Protein AF-A0A3B9NI42-F1 (afdb_monomer_lite)

Foldseek 3Di:
DDDDDPVNLVVLLVCLLVVVDDPVSNVVNVVVCVVPVVSVVVSVVSVVVVVVVVVVVVVVVVVVVVVVVVVVVVVVVPPPPPCPPPPPPPVVVVCVVCVVCVVVVVVVVVCVVVVCCVVVCVVVVVVVVVVVVVVVVVVVVVVVVVVVVVVVVVVVVVVVVPPDDDDDDDDWDWDDPDPVDDIDTD

Sequence (186 aa):
MGTMNQKEFFELADQYLRGELSAEEKAAFESFCADQPSYAAQLQQHREFVANMKETSQRLDFKNALAQSAKEYHKTQNKPAKVVPIKQSAVISLWERIKASSLVAAVVAVFAVFGTLWLSGYYSNLEKASSDYSALRRDMNNVKKNVNAHNAAIRDINDKKSVKGTESQFGATGFMLTTDGYVVTN

Radius of gyration: 63.26 Å; chains: 1; bounding box: 76×51×184 Å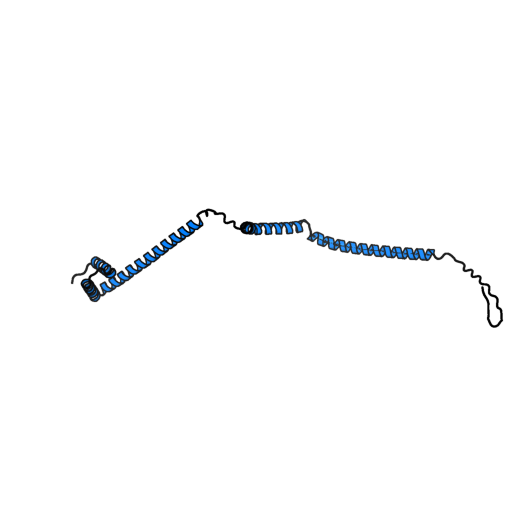

Secondary structure (DSSP, 8-state):
-----HHHHHHHHHHHHHT-S-HHHHHHHHHHHHH-HHHHHHHHHHHHHHHHHHHHHHHHHHHHHHHHHHHHHHHHHSS----------HHHHHHHHHHHHHHHHHHHHHHHHHHHHHHTTHHHHHHHHHHHHHHHHHHHHHHHHHHHHHHHHHHHHHHHHS-S---------EEE--TTS-EEE-

pLDDT: mean 76.87, std 15.65, range [38.75, 97.5]

Structure (mmCIF, N/CA/C/O backbone):
data_AF-A0A3B9NI42-F1
#
_entry.id   AF-A0A3B9NI42-F1
#
loop_
_atom_site.group_PDB
_atom_site.id
_atom_site.type_symbol
_atom_site.label_atom_id
_atom_site.label_alt_id
_atom_site.label_comp_id
_atom_site.label_asym_id
_atom_site.label_entity_id
_atom_site.label_seq_id
_atom_site.pdbx_PDB_ins_code
_atom_site.Cartn_x
_atom_site.Cartn_y
_atom_site.Cartn_z
_atom_site.occupancy
_atom_site.B_iso_or_equiv
_atom_site.auth_seq_id
_atom_site.auth_comp_id
_atom_site.auth_asym_id
_atom_site.auth_atom_id
_atom_site.pdbx_PDB_model_num
ATOM 1 N N . MET A 1 1 ? -32.316 8.876 37.684 1.00 44.81 1 MET A N 1
ATOM 2 C CA . MET A 1 1 ? -31.830 8.232 36.448 1.00 44.81 1 MET A CA 1
ATOM 3 C C . MET A 1 1 ? -30.425 8.761 36.222 1.00 44.81 1 MET A C 1
ATOM 5 O O . MET A 1 1 ? -30.284 9.939 35.924 1.00 44.81 1 MET A O 1
ATOM 9 N N . GLY A 1 2 ? -29.401 7.979 36.571 1.00 53.59 2 GLY A N 1
ATOM 10 C CA . GLY A 1 2 ? -28.013 8.435 36.483 1.00 53.59 2 GLY A CA 1
ATOM 11 C C . GLY A 1 2 ? -27.623 8.578 35.018 1.00 53.59 2 GLY A C 1
ATOM 12 O O . GLY A 1 2 ? -27.682 7.607 34.272 1.00 53.59 2 GLY A O 1
ATOM 13 N N . THR A 1 3 ? -27.296 9.790 34.587 1.00 63.31 3 THR A N 1
ATOM 14 C CA . THR A 1 3 ? -26.732 10.025 33.259 1.00 63.31 3 THR A CA 1
ATOM 15 C C . THR A 1 3 ? -25.297 9.513 33.270 1.00 63.31 3 THR A C 1
ATOM 17 O O . THR A 1 3 ? -24.449 10.108 33.933 1.00 63.31 3 THR A O 1
ATOM 20 N N . MET A 1 4 ? -25.040 8.402 32.581 1.00 78.25 4 MET A N 1
ATOM 21 C CA . MET A 1 4 ? -23.686 7.892 32.364 1.00 78.25 4 MET A CA 1
ATOM 22 C C . MET A 1 4 ? -22.852 8.961 31.655 1.00 78.25 4 MET A C 1
ATOM 24 O O . MET A 1 4 ? -23.334 9.606 30.719 1.00 78.25 4 MET A O 1
ATOM 28 N N . ASN A 1 5 ? -21.626 9.199 32.123 1.00 88.31 5 ASN A N 1
ATOM 29 C CA . ASN A 1 5 ? -20.764 10.190 31.495 1.00 88.31 5 ASN A CA 1
ATOM 30 C C . ASN A 1 5 ? -20.360 9.691 30.101 1.00 88.31 5 ASN A C 1
ATOM 32 O O . ASN A 1 5 ? -20.059 8.515 29.905 1.00 88.31 5 ASN A O 1
ATOM 36 N N . GLN A 1 6 ? -20.309 10.589 29.120 1.00 87.38 6 GLN A N 1
ATOM 37 C CA . GLN A 1 6 ? -19.981 10.233 27.740 1.00 87.38 6 GLN A CA 1
ATOM 38 C C . GLN A 1 6 ? -18.592 9.580 27.620 1.00 87.38 6 GLN A C 1
ATOM 40 O O . GLN A 1 6 ? -18.394 8.690 26.797 1.00 87.38 6 GLN A O 1
ATOM 45 N N . LYS A 1 7 ? -17.634 9.991 28.461 1.00 90.00 7 LYS A N 1
ATOM 46 C CA . LYS A 1 7 ? -16.292 9.389 28.500 1.00 90.00 7 LYS A CA 1
ATOM 47 C C . LYS A 1 7 ? -16.322 7.945 28.997 1.00 90.00 7 LYS A C 1
ATOM 49 O O . LYS A 1 7 ? -15.745 7.078 28.355 1.00 90.00 7 LYS A O 1
ATOM 54 N N . GLU A 1 8 ? -17.034 7.705 30.095 1.00 90.56 8 GLU A N 1
ATOM 55 C CA . GLU A 1 8 ? -17.207 6.370 30.680 1.00 90.56 8 GLU A CA 1
ATOM 56 C C . GLU A 1 8 ? -17.903 5.436 29.686 1.00 90.56 8 GLU A C 1
ATOM 58 O O . GLU A 1 8 ? -17.538 4.272 29.568 1.00 90.56 8 GLU A O 1
ATOM 63 N N . PHE A 1 9 ? -18.853 5.957 28.903 1.00 93.00 9 PHE A N 1
ATOM 64 C CA . PHE A 1 9 ? -19.503 5.193 27.843 1.00 93.00 9 PHE A CA 1
ATOM 65 C C . PHE A 1 9 ? -18.559 4.746 26.737 1.00 93.00 9 PHE A C 1
ATOM 67 O O . PHE A 1 9 ? -18.586 3.572 26.375 1.00 93.00 9 PHE A O 1
ATOM 74 N N . PHE A 1 10 ? -17.717 5.635 26.213 1.00 92.62 10 PHE A N 1
ATOM 75 C CA . PHE A 1 10 ? -16.772 5.232 25.174 1.00 92.62 10 PHE A CA 1
ATOM 76 C C . PHE A 1 10 ? -15.698 4.278 25.694 1.00 92.62 10 PHE A C 1
ATOM 78 O O . PHE A 1 10 ? -15.319 3.362 24.974 1.00 92.62 10 PHE A O 1
ATOM 85 N N . GLU A 1 11 ? -15.266 4.422 26.947 1.00 92.88 11 GLU A N 1
ATOM 86 C CA . GLU A 1 11 ? -14.328 3.483 27.566 1.00 92.88 11 GLU A CA 1
ATOM 87 C C . GLU A 1 11 ? -14.933 2.077 27.709 1.00 92.88 11 GLU A C 1
ATOM 89 O O . GLU A 1 11 ? -14.299 1.082 27.349 1.00 92.88 11 GLU A O 1
ATOM 94 N N . LEU A 1 12 ? -16.189 1.992 28.154 1.00 92.88 12 LEU A N 1
ATOM 95 C CA . LEU A 1 12 ? -16.908 0.723 28.281 1.00 92.88 12 LEU A CA 1
ATOM 96 C C . LEU A 1 12 ? -17.234 0.124 26.902 1.00 92.88 12 LEU A C 1
ATOM 98 O O . LEU A 1 12 ? -17.108 -1.083 26.703 1.00 92.88 12 LEU A O 1
ATOM 102 N N . ALA A 1 13 ? -17.557 0.968 25.916 1.00 93.69 13 ALA A N 1
ATOM 103 C CA . ALA A 1 13 ? -17.711 0.568 24.519 1.00 93.69 13 ALA A CA 1
ATOM 104 C C . ALA A 1 13 ? -16.400 0.033 23.919 1.00 93.69 13 ALA A C 1
ATOM 106 O O . ALA A 1 13 ? -16.424 -0.948 23.179 1.00 93.69 13 ALA A O 1
ATOM 107 N N . ASP A 1 14 ? -15.256 0.636 24.239 1.00 94.00 14 ASP A N 1
ATOM 108 C CA . ASP A 1 14 ? -13.939 0.157 23.817 1.00 94.00 14 ASP A CA 1
ATOM 109 C C . ASP A 1 14 ? -13.624 -1.219 24.411 1.00 94.00 14 ASP A C 1
ATOM 111 O O . ASP A 1 14 ? -13.250 -2.138 23.680 1.00 94.00 14 ASP A O 1
ATOM 115 N N . GLN A 1 15 ? -13.825 -1.392 25.720 1.00 94.62 15 GLN A N 1
ATOM 116 C CA . GLN A 1 15 ? -13.654 -2.686 26.391 1.00 94.62 15 GLN A CA 1
ATOM 117 C C . GLN A 1 15 ? -14.611 -3.744 25.818 1.00 94.62 15 GLN A C 1
ATOM 119 O O . GLN A 1 15 ? -14.206 -4.884 25.578 1.00 94.62 15 GLN A O 1
ATOM 124 N N . TYR A 1 16 ? -15.854 -3.359 25.508 1.00 94.44 16 TYR A N 1
ATOM 125 C CA . TYR A 1 16 ? -16.829 -4.210 24.826 1.00 94.44 16 TYR A CA 1
ATOM 126 C C . TYR A 1 16 ? -16.346 -4.652 23.440 1.00 94.44 16 TYR A C 1
ATOM 128 O O . TYR A 1 16 ? -16.392 -5.841 23.120 1.00 94.44 16 TYR A O 1
ATOM 136 N N . LEU A 1 17 ? -15.837 -3.722 22.625 1.00 92.62 17 LEU A N 1
ATOM 137 C CA . LEU A 1 17 ? -15.319 -4.020 21.286 1.00 92.62 17 LEU A CA 1
ATOM 138 C C . LEU A 1 17 ? -14.038 -4.869 21.322 1.00 92.62 17 LEU A C 1
ATOM 140 O O . LEU A 1 17 ? -13.810 -5.652 20.397 1.00 92.62 17 LEU A O 1
ATOM 144 N N . ARG A 1 18 ? -13.224 -4.741 22.378 1.00 92.38 18 ARG A N 1
ATOM 145 C CA . ARG A 1 18 ? -12.044 -5.588 22.625 1.00 92.38 18 ARG A CA 1
ATOM 146 C C . ARG A 1 18 ? -12.383 -6.949 23.245 1.00 92.38 18 ARG A C 1
ATOM 148 O O . ARG A 1 18 ? -11.548 -7.847 23.192 1.00 92.38 18 ARG A O 1
ATOM 155 N N . GLY A 1 19 ? -13.598 -7.128 23.769 1.00 92.81 19 GLY A N 1
ATOM 156 C CA . GLY A 1 19 ? -14.027 -8.359 24.439 1.00 92.81 19 GLY A CA 1
ATOM 157 C C . GLY A 1 19 ? -13.455 -8.525 25.850 1.00 92.81 19 GLY A C 1
ATOM 158 O O . GLY A 1 19 ? -13.280 -9.651 26.302 1.00 92.81 19 GLY A O 1
ATOM 159 N N . GLU A 1 20 ? -13.142 -7.418 26.524 1.00 93.50 20 GLU A N 1
ATOM 160 C CA . GLU A 1 20 ? -12.535 -7.392 27.864 1.00 93.50 20 GLU A CA 1
ATOM 161 C C . GLU A 1 20 ? -13.577 -7.420 28.999 1.00 93.50 20 GLU A C 1
ATOM 163 O O . GLU A 1 20 ? -13.218 -7.672 30.145 1.00 93.50 20 GLU A O 1
ATOM 168 N N . LEU A 1 21 ? -14.859 -7.192 28.688 1.00 91.94 21 LEU A N 1
ATOM 169 C CA . LEU A 1 21 ? -15.957 -7.231 29.661 1.00 91.94 21 LEU A CA 1
ATOM 170 C C . LEU A 1 21 ? -16.305 -8.666 30.072 1.00 91.94 21 LEU A C 1
ATOM 172 O O . LEU A 1 21 ? -16.346 -9.578 29.238 1.00 91.94 21 LEU A O 1
ATOM 176 N N . SER A 1 22 ? -16.652 -8.850 31.347 1.00 93.25 22 SER A N 1
ATOM 177 C CA . SER A 1 22 ? -17.243 -10.104 31.819 1.00 93.25 22 SER A CA 1
ATOM 178 C C . SER A 1 22 ? -18.626 -10.343 31.193 1.00 93.25 22 SER A C 1
ATOM 180 O O . SER A 1 22 ? -19.272 -9.429 30.675 1.00 93.25 22 SER A O 1
ATOM 182 N N . ALA A 1 23 ? -19.115 -11.586 31.238 1.00 91.75 23 ALA A N 1
ATOM 183 C CA . ALA A 1 23 ? -20.419 -11.932 30.665 1.00 91.75 23 ALA A CA 1
ATOM 184 C C . ALA A 1 23 ? -21.581 -11.141 31.300 1.00 91.75 23 ALA A C 1
ATOM 186 O O . ALA A 1 23 ? -22.524 -10.770 30.601 1.00 91.75 23 ALA A O 1
ATOM 187 N N . GLU A 1 24 ? -21.494 -10.857 32.602 1.00 90.50 24 GLU A N 1
ATOM 188 C CA . GLU A 1 24 ? -22.500 -10.090 33.343 1.00 90.50 24 GLU A CA 1
ATOM 189 C C . GLU A 1 24 ? -22.485 -8.608 32.946 1.00 90.50 24 GLU A C 1
ATOM 191 O O . GLU A 1 24 ? -23.528 -8.042 32.617 1.00 90.50 24 GLU A O 1
ATOM 196 N N . GLU A 1 25 ? -21.303 -7.989 32.895 1.00 90.81 25 GLU A N 1
ATOM 197 C CA . GLU A 1 25 ? -21.152 -6.580 32.505 1.00 90.81 25 GLU A CA 1
ATOM 198 C C . GLU A 1 25 ? -21.538 -6.350 31.044 1.00 90.81 25 GLU A C 1
ATOM 200 O O . GLU A 1 25 ? -22.164 -5.344 30.708 1.00 90.81 25 GLU A O 1
ATOM 205 N N . LYS A 1 26 ? -21.218 -7.312 30.174 1.00 92.44 26 LYS A N 1
ATOM 206 C CA . LYS A 1 26 ? -21.619 -7.286 28.771 1.00 92.44 26 LYS A CA 1
ATOM 207 C C . LYS A 1 26 ? -23.142 -7.273 28.627 1.00 92.44 26 LYS A C 1
ATOM 209 O O . LYS A 1 26 ? -23.673 -6.429 27.908 1.00 92.44 26 LYS A O 1
ATOM 214 N N . ALA A 1 27 ? -23.843 -8.162 29.333 1.00 92.56 27 ALA A N 1
ATOM 215 C CA . ALA A 1 27 ? -25.305 -8.221 29.302 1.00 92.56 27 ALA A CA 1
ATOM 216 C C . ALA A 1 27 ? -25.948 -6.945 29.876 1.00 92.56 27 ALA A C 1
ATOM 218 O O . ALA A 1 27 ? -26.940 -6.450 29.333 1.00 92.56 27 ALA A O 1
ATOM 219 N N . ALA A 1 28 ? -25.364 -6.375 30.936 1.00 91.06 28 ALA A N 1
ATOM 220 C CA . ALA A 1 28 ? -25.810 -5.106 31.506 1.00 91.06 28 ALA A CA 1
ATOM 221 C C . ALA A 1 28 ? -25.628 -3.936 30.522 1.00 91.06 28 ALA A C 1
ATOM 223 O O . ALA A 1 28 ? -26.534 -3.117 30.362 1.00 91.06 28 ALA A O 1
ATOM 224 N N . PHE A 1 29 ? -24.494 -3.881 29.819 1.00 91.69 29 PHE A N 1
ATOM 225 C CA . PHE A 1 29 ? -24.216 -2.857 28.812 1.00 91.69 29 PHE A CA 1
ATOM 226 C C . PHE A 1 29 ? -25.120 -2.974 27.578 1.00 91.69 29 PHE A C 1
ATOM 228 O O . PHE A 1 29 ? -25.628 -1.966 27.081 1.00 91.69 29 PHE A O 1
ATOM 235 N N . GLU A 1 30 ? -25.369 -4.194 27.100 1.00 91.75 30 GLU A N 1
ATOM 236 C CA . GLU A 1 30 ? -26.306 -4.449 26.000 1.00 91.75 30 GLU A CA 1
ATOM 237 C C . GLU A 1 30 ? -27.737 -4.048 26.379 1.00 91.75 30 GLU A C 1
ATOM 239 O O . GLU A 1 30 ? -28.416 -3.392 25.588 1.00 91.75 30 GLU A O 1
ATOM 244 N N . SER A 1 31 ? -28.163 -4.358 27.608 1.00 91.12 31 SER A N 1
ATOM 245 C CA . SER A 1 31 ? -29.469 -3.939 28.134 1.00 91.12 31 SER A CA 1
ATOM 246 C C . SER A 1 31 ? -29.569 -2.413 28.228 1.00 91.12 31 SER A C 1
ATOM 248 O O . SER A 1 31 ? -30.541 -1.831 27.758 1.00 91.12 31 SER A O 1
ATOM 250 N N . PHE A 1 32 ? -28.523 -1.740 28.722 1.00 90.69 32 PHE A N 1
ATOM 251 C CA . PHE A 1 32 ? -28.455 -0.275 28.758 1.00 90.69 32 PHE A CA 1
ATOM 252 C C . PHE A 1 32 ? -28.572 0.357 27.361 1.00 90.69 32 PHE A C 1
ATOM 254 O O . PHE A 1 32 ? -29.281 1.350 27.181 1.00 90.69 32 PHE A O 1
ATOM 261 N N . CYS A 1 33 ? -27.904 -0.221 26.358 1.00 89.88 33 CYS A N 1
ATOM 262 C CA . CYS A 1 33 ? -28.005 0.245 24.975 1.00 89.88 33 CYS A CA 1
ATOM 263 C C . CYS A 1 33 ? -29.395 -0.020 24.374 1.00 89.88 33 CYS A C 1
ATOM 265 O O . CYS A 1 33 ? -29.881 0.798 23.595 1.00 89.88 33 CYS A O 1
ATOM 267 N N . ALA A 1 34 ? -30.044 -1.131 24.734 1.00 90.62 34 ALA A N 1
ATOM 268 C CA . ALA A 1 34 ? -31.407 -1.435 24.300 1.00 90.62 34 ALA A CA 1
ATOM 269 C C . ALA A 1 34 ? -32.433 -0.460 24.903 1.00 90.62 34 ALA A C 1
ATOM 271 O O . ALA A 1 34 ? -33.336 -0.006 24.199 1.00 90.62 34 ALA A O 1
ATOM 272 N N . ASP A 1 35 ? -32.248 -0.085 26.170 1.00 91.88 35 ASP A N 1
ATOM 273 C CA . ASP A 1 35 ? -33.110 0.867 26.874 1.00 91.88 35 ASP A CA 1
ATOM 274 C C . ASP A 1 35 ? -32.946 2.307 26.354 1.00 91.88 35 ASP A C 1
ATOM 276 O O . ASP A 1 35 ? -33.883 3.107 26.426 1.00 91.88 35 ASP A O 1
ATOM 280 N N . GLN A 1 36 ? -31.768 2.658 25.819 1.00 91.38 36 GLN A N 1
ATOM 281 C CA . GLN A 1 36 ? -31.466 4.002 25.317 1.00 91.38 36 GLN A CA 1
ATOM 282 C C . GLN A 1 36 ? -30.968 4.005 23.858 1.00 91.38 36 GLN A C 1
ATOM 284 O O . GLN A 1 36 ? -29.761 3.925 23.603 1.00 91.38 36 GLN A O 1
ATOM 289 N N . PRO A 1 37 ? -31.868 4.235 22.878 1.00 90.25 37 PRO A N 1
ATOM 290 C CA . PRO A 1 37 ? -31.531 4.221 21.451 1.00 90.25 37 PRO A CA 1
ATOM 291 C C . PRO A 1 37 ? -30.435 5.212 21.027 1.00 90.25 37 PRO A C 1
ATOM 293 O O . PRO A 1 37 ? -29.723 4.974 20.051 1.00 90.25 37 PRO A O 1
ATOM 296 N N . SER A 1 38 ? -30.276 6.327 21.749 1.00 90.25 38 SER A N 1
ATOM 297 C CA . SER A 1 38 ? -29.223 7.317 21.488 1.00 90.25 38 SER A CA 1
ATOM 298 C C . SER A 1 38 ? -27.821 6.737 21.690 1.00 90.25 38 SER A C 1
ATOM 300 O O . SER A 1 38 ? -26.944 6.942 20.851 1.00 90.25 38 SER A O 1
ATOM 302 N N . TYR A 1 39 ? -27.617 5.984 22.771 1.00 91.31 39 TYR A N 1
ATOM 303 C CA . TYR A 1 39 ? -26.345 5.333 23.073 1.00 91.31 39 TYR A CA 1
ATOM 304 C C . TYR A 1 39 ? -26.085 4.151 22.136 1.00 91.31 39 TYR A C 1
ATOM 306 O O . TYR A 1 39 ? -24.955 3.980 21.683 1.00 91.31 39 TYR A O 1
ATOM 314 N N . ALA A 1 40 ? -27.121 3.402 21.743 1.00 92.06 40 ALA A N 1
ATOM 315 C CA . ALA A 1 40 ? -26.981 2.357 20.726 1.00 92.06 40 ALA A CA 1
ATOM 316 C C . ALA A 1 40 ? -26.454 2.910 19.387 1.00 92.06 40 ALA A C 1
ATOM 318 O O . ALA A 1 40 ? -25.531 2.340 18.800 1.00 92.06 40 ALA A O 1
ATOM 319 N N . ALA A 1 41 ? -26.979 4.053 18.931 1.00 93.19 41 ALA A N 1
ATOM 320 C CA . ALA A 1 41 ? -26.494 4.713 17.718 1.00 93.19 41 ALA A CA 1
ATOM 321 C C . ALA A 1 41 ? -25.030 5.173 17.855 1.00 93.19 41 ALA A C 1
ATOM 323 O O . ALA A 1 41 ? -24.233 4.982 16.935 1.00 93.19 41 ALA A O 1
ATOM 324 N N . GLN A 1 42 ? -24.651 5.723 19.015 1.00 92.62 42 GLN A N 1
ATOM 325 C CA . GLN A 1 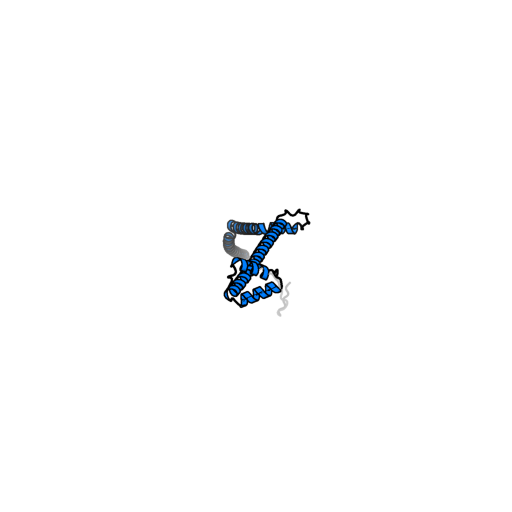42 ? -23.264 6.114 19.293 1.00 92.62 42 GLN A CA 1
ATOM 326 C C . GLN A 1 42 ? -22.314 4.909 19.321 1.00 92.62 42 GLN A C 1
ATOM 328 O O . GLN A 1 42 ? -21.218 4.994 18.767 1.00 92.62 42 GLN A O 1
ATOM 333 N N . LEU A 1 43 ? -22.727 3.776 19.902 1.00 94.19 43 LEU A N 1
ATOM 334 C CA . LEU A 1 43 ? -21.938 2.539 19.900 1.00 94.19 43 LEU A CA 1
ATOM 335 C C . LEU A 1 43 ? -21.708 2.031 18.472 1.00 94.19 43 LEU A C 1
ATOM 337 O O . LEU A 1 43 ? -20.595 1.627 18.130 1.00 94.19 43 LEU A O 1
ATOM 341 N N . GLN A 1 44 ? -22.742 2.068 17.626 1.00 95.00 44 GLN A N 1
ATOM 342 C CA . GLN A 1 44 ? -22.614 1.669 16.227 1.00 95.00 44 GLN A CA 1
ATOM 343 C C . GLN A 1 44 ? -21.626 2.572 15.476 1.00 95.00 44 GLN A C 1
ATOM 345 O O . GLN A 1 44 ? -20.706 2.064 14.833 1.00 95.00 44 GLN A O 1
ATOM 350 N N . GLN A 1 45 ? -21.766 3.893 15.602 1.00 94.69 45 GLN A N 1
ATOM 351 C CA . GLN A 1 45 ? -20.841 4.855 14.990 1.00 94.69 45 GLN A CA 1
ATOM 352 C C . GLN A 1 45 ? -19.403 4.642 15.470 1.00 94.69 45 GLN A C 1
ATOM 354 O O . GLN A 1 45 ? -18.463 4.667 14.676 1.00 94.69 45 GLN A O 1
ATOM 359 N N . HIS A 1 46 ? -19.230 4.387 16.766 1.00 95.12 46 HIS A N 1
ATOM 360 C CA . HIS A 1 46 ? -17.928 4.107 17.350 1.00 95.12 46 HIS A CA 1
ATOM 361 C C . HIS A 1 46 ? -17.307 2.825 16.775 1.00 95.12 46 HIS A C 1
ATOM 363 O O . HIS A 1 46 ? -16.138 2.812 16.388 1.00 95.12 46 HIS A O 1
ATOM 369 N N . ARG A 1 47 ? -18.104 1.761 16.621 1.00 95.19 47 ARG A N 1
ATOM 370 C CA . ARG A 1 47 ? -17.672 0.509 15.985 1.00 95.19 47 ARG A CA 1
ATOM 371 C C . ARG A 1 47 ? -17.214 0.725 14.541 1.00 95.19 47 ARG A C 1
ATOM 373 O O . ARG A 1 47 ? -16.177 0.193 14.145 1.00 95.19 47 ARG A O 1
ATOM 380 N N . GLU A 1 48 ? -17.972 1.496 13.767 1.00 96.44 48 GLU A N 1
ATOM 381 C CA . GLU A 1 48 ? -17.624 1.845 12.385 1.00 96.44 48 GLU A CA 1
ATOM 382 C C . GLU A 1 48 ? -16.335 2.676 12.324 1.00 96.44 48 GLU A C 1
ATOM 384 O O . GLU A 1 48 ? -15.453 2.397 11.511 1.00 96.44 48 GLU A O 1
ATOM 389 N N . PHE A 1 49 ? -16.173 3.646 13.227 1.00 95.62 49 PHE A N 1
ATOM 390 C CA . PHE A 1 49 ? -14.958 4.451 13.338 1.00 95.62 49 PHE A CA 1
ATOM 391 C C . PHE A 1 49 ? -13.713 3.593 13.615 1.00 95.62 49 PHE A C 1
ATOM 393 O O . PHE A 1 49 ? -12.725 3.690 12.881 1.00 95.62 49 PHE A O 1
ATOM 400 N N . VAL A 1 50 ? -13.775 2.703 14.613 1.00 95.06 50 VAL A N 1
ATOM 401 C CA . VAL A 1 50 ? -12.668 1.792 14.954 1.00 95.06 50 VAL A CA 1
ATOM 402 C C . VAL A 1 50 ? -12.333 0.863 13.780 1.00 95.06 50 VAL A C 1
ATOM 404 O O . VAL A 1 50 ? -11.156 0.651 13.471 1.00 95.06 50 VAL A O 1
ATOM 407 N N . ALA A 1 51 ? -13.345 0.345 13.077 1.00 94.81 51 ALA A N 1
ATOM 408 C CA . ALA A 1 51 ? -13.144 -0.491 11.894 1.00 94.81 51 ALA A CA 1
ATOM 409 C C . ALA A 1 51 ? -12.435 0.268 10.756 1.00 94.81 51 ALA A C 1
ATOM 411 O O . ALA A 1 51 ? -11.443 -0.226 10.212 1.00 94.81 51 ALA A O 1
ATOM 412 N N . ASN A 1 52 ? -12.880 1.491 10.454 1.00 96.56 52 ASN A N 1
ATOM 413 C CA . ASN A 1 52 ? -12.276 2.348 9.429 1.00 96.56 52 ASN A CA 1
ATOM 414 C C . ASN A 1 52 ? -10.826 2.725 9.767 1.00 96.56 52 ASN A C 1
ATOM 416 O O . ASN A 1 52 ? -9.956 2.745 8.888 1.00 96.56 52 ASN A O 1
ATOM 420 N N . MET A 1 53 ? -10.541 2.996 11.044 1.00 96.06 53 MET A N 1
ATOM 421 C CA . MET A 1 53 ? -9.185 3.282 11.510 1.00 96.06 53 MET A CA 1
ATOM 422 C C . MET A 1 53 ? -8.263 2.074 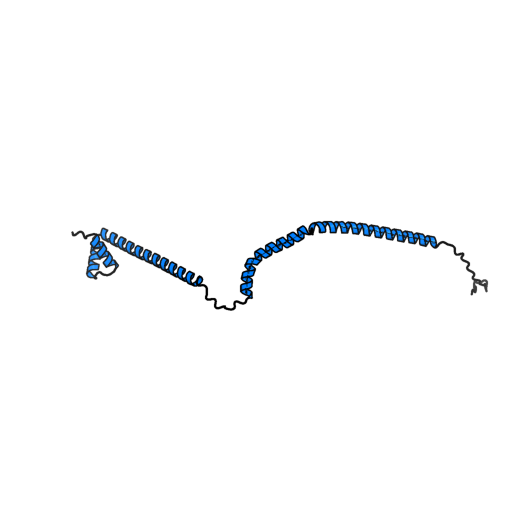11.299 1.00 96.06 53 MET A C 1
ATOM 424 O O . MET A 1 53 ? -7.152 2.225 10.783 1.00 96.06 53 MET A O 1
ATOM 428 N N . LYS A 1 54 ? -8.743 0.865 11.621 1.00 95.38 54 LYS A N 1
ATOM 429 C CA . LYS A 1 54 ? -7.998 -0.382 11.406 1.00 95.38 54 LYS A CA 1
ATOM 430 C C . LYS A 1 54 ? -7.707 -0.626 9.927 1.00 95.38 54 LYS A C 1
ATOM 432 O O . LYS A 1 54 ? -6.567 -0.930 9.579 1.00 95.38 54 LYS A O 1
ATOM 437 N N . GLU A 1 55 ? -8.699 -0.460 9.055 1.00 96.44 55 GLU A N 1
ATOM 438 C CA . GLU A 1 55 ? -8.506 -0.612 7.609 1.00 96.44 55 GLU A CA 1
ATOM 439 C C . GLU A 1 55 ? -7.487 0.404 7.072 1.00 96.44 55 GLU A C 1
ATOM 441 O O . GLU A 1 55 ? -6.590 0.062 6.297 1.00 96.44 55 GLU A O 1
ATOM 446 N N . THR A 1 56 ? -7.581 1.654 7.521 1.00 97.12 56 THR A N 1
ATOM 447 C CA . THR A 1 56 ? -6.649 2.712 7.117 1.00 97.12 56 THR A CA 1
ATOM 448 C C . THR A 1 56 ? -5.220 2.398 7.558 1.00 97.12 56 THR A C 1
ATOM 450 O O . THR A 1 56 ? -4.295 2.549 6.755 1.00 97.12 56 THR A O 1
ATOM 453 N N . SER A 1 57 ? -5.036 1.899 8.786 1.00 97.06 57 SER A N 1
ATOM 454 C CA . SER A 1 57 ? -3.731 1.439 9.276 1.00 97.06 57 SER A CA 1
ATOM 455 C C . SER A 1 57 ? -3.177 0.313 8.405 1.00 97.06 57 SER A C 1
ATOM 457 O O . SER A 1 57 ? -2.054 0.413 7.924 1.00 97.06 57 SER A O 1
ATOM 459 N N . GLN A 1 58 ? -3.983 -0.707 8.096 1.00 96.75 58 GLN A N 1
ATOM 460 C CA . GLN A 1 58 ? -3.558 -1.825 7.243 1.00 96.75 58 GLN A CA 1
ATOM 461 C C . GLN A 1 58 ? -3.138 -1.366 5.841 1.00 96.75 58 GLN A C 1
ATOM 463 O O . GLN A 1 58 ? -2.134 -1.833 5.300 1.00 96.75 58 GLN A O 1
ATOM 468 N N . ARG A 1 59 ? -3.877 -0.420 5.246 1.00 96.94 59 ARG A N 1
ATOM 469 C CA . ARG A 1 59 ? -3.518 0.176 3.950 1.00 96.94 59 ARG A CA 1
ATOM 470 C C . ARG A 1 59 ? -2.188 0.928 4.026 1.00 96.94 59 ARG A C 1
ATOM 472 O O . ARG A 1 59 ? -1.410 0.881 3.071 1.00 96.94 59 ARG A O 1
ATOM 479 N N . LEU A 1 60 ? -1.929 1.633 5.127 1.00 97.50 60 LEU A N 1
ATOM 480 C CA . LEU A 1 60 ? -0.669 2.342 5.347 1.00 97.50 60 LEU A CA 1
ATOM 481 C C . LEU A 1 60 ? 0.499 1.364 5.531 1.00 97.50 60 LEU A C 1
ATOM 483 O O . LEU A 1 60 ? 1.530 1.523 4.876 1.00 97.50 60 LEU A O 1
ATOM 487 N N 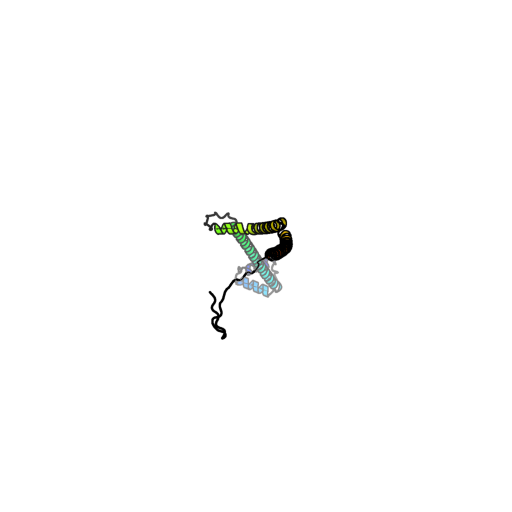. ASP A 1 61 ? 0.313 0.324 6.340 1.00 97.19 61 ASP A N 1
ATOM 488 C CA . ASP A 1 61 ? 1.309 -0.724 6.574 1.00 97.19 61 ASP A CA 1
ATOM 489 C C . ASP A 1 61 ? 1.662 -1.451 5.276 1.00 97.19 61 ASP A C 1
ATOM 491 O O . ASP A 1 61 ? 2.839 -1.635 4.961 1.00 97.19 61 ASP A O 1
ATOM 495 N N . PHE A 1 62 ? 0.657 -1.767 4.456 1.00 97.44 62 PHE A N 1
ATOM 496 C CA . PHE A 1 62 ? 0.865 -2.355 3.136 1.00 97.44 62 PHE A CA 1
ATOM 497 C C . PHE A 1 62 ? 1.680 -1.439 2.212 1.00 97.44 62 PHE A C 1
ATOM 499 O O . PHE A 1 62 ? 2.639 -1.887 1.581 1.00 97.44 62 PHE A O 1
ATOM 506 N N . LYS A 1 63 ? 1.348 -0.140 2.151 1.00 97.38 63 LYS A N 1
ATOM 507 C CA . LYS A 1 63 ? 2.123 0.840 1.369 1.00 97.38 63 LYS A CA 1
ATOM 508 C C . LYS A 1 63 ? 3.573 0.920 1.843 1.00 97.38 63 LYS A C 1
ATOM 510 O O . LYS A 1 63 ? 4.480 0.976 1.013 1.00 97.38 63 LYS A O 1
ATOM 515 N N . ASN A 1 64 ? 3.793 0.901 3.155 1.00 96.81 64 ASN A N 1
ATOM 516 C CA . ASN A 1 64 ? 5.128 0.930 3.741 1.00 96.81 64 ASN A CA 1
ATOM 517 C C . ASN A 1 64 ? 5.919 -0.338 3.400 1.00 96.81 64 ASN A C 1
ATOM 519 O O . ASN A 1 64 ? 7.067 -0.231 2.967 1.00 96.81 64 ASN A O 1
ATOM 523 N N . ALA A 1 65 ? 5.301 -1.516 3.511 1.00 96.06 65 ALA A N 1
ATOM 524 C CA . ALA A 1 65 ? 5.911 -2.788 3.132 1.00 96.06 65 ALA A CA 1
ATOM 525 C C . ALA A 1 65 ? 6.277 -2.823 1.639 1.00 96.06 65 ALA A C 1
ATOM 527 O O . ALA A 1 65 ? 7.385 -3.218 1.275 1.00 96.06 65 ALA A O 1
ATOM 528 N N . LEU A 1 66 ? 5.392 -2.332 0.766 1.00 96.19 66 LEU A N 1
ATOM 529 C CA . LEU A 1 66 ? 5.655 -2.247 -0.671 1.00 96.19 66 LEU A CA 1
ATOM 530 C C . LEU A 1 66 ? 6.796 -1.270 -0.982 1.00 96.19 66 LEU A C 1
ATOM 532 O O . LEU A 1 66 ? 7.677 -1.583 -1.779 1.00 96.19 66 LEU A O 1
ATOM 536 N N . ALA A 1 67 ? 6.832 -0.113 -0.317 1.00 94.69 67 ALA A N 1
ATOM 537 C CA . ALA A 1 67 ? 7.925 0.845 -0.461 1.00 94.69 67 ALA A CA 1
ATOM 538 C C . ALA A 1 67 ? 9.267 0.278 0.036 1.00 94.69 67 ALA A C 1
ATOM 540 O O . ALA A 1 67 ? 10.308 0.546 -0.567 1.00 94.69 67 ALA A O 1
ATOM 541 N N . GLN A 1 68 ? 9.264 -0.507 1.117 1.00 94.12 68 GLN A N 1
ATOM 542 C CA . GLN A 1 68 ? 10.452 -1.209 1.609 1.00 94.12 68 GLN A CA 1
ATOM 543 C C . GLN A 1 68 ? 10.919 -2.274 0.612 1.00 94.12 68 GLN A C 1
ATOM 545 O O . GLN A 1 68 ? 12.080 -2.245 0.207 1.00 94.12 68 GLN A O 1
ATOM 550 N N . SER A 1 69 ? 10.011 -3.125 0.132 1.00 91.56 69 SER A N 1
ATOM 551 C CA . SER A 1 69 ? 10.316 -4.152 -0.869 1.00 91.56 69 SER A CA 1
ATOM 552 C C . SER A 1 69 ? 10.849 -3.546 -2.173 1.00 91.56 69 SER A C 1
ATOM 554 O O . SER A 1 69 ? 11.868 -3.993 -2.697 1.00 91.56 69 SER A O 1
ATOM 556 N N . ALA A 1 70 ? 10.248 -2.453 -2.655 1.00 91.06 70 ALA A N 1
ATOM 557 C CA . ALA A 1 70 ? 10.741 -1.730 -3.824 1.00 91.06 70 ALA A CA 1
ATOM 558 C C . ALA A 1 70 ? 12.159 -1.173 -3.596 1.00 91.06 70 ALA A C 1
ATOM 560 O O . ALA A 1 70 ? 13.030 -1.308 -4.457 1.00 91.06 70 ALA A O 1
ATOM 561 N N . LYS A 1 71 ? 12.432 -0.588 -2.420 1.00 89.19 71 LYS A N 1
ATOM 562 C CA . LYS A 1 71 ? 13.782 -0.120 -2.056 1.00 89.19 71 LYS A CA 1
ATOM 563 C C . LYS A 1 71 ? 14.790 -1.268 -2.007 1.00 89.19 71 LYS A C 1
ATOM 565 O O . LYS A 1 71 ? 15.919 -1.088 -2.458 1.00 89.19 71 LYS A O 1
ATOM 570 N N . GLU A 1 72 ? 14.416 -2.424 -1.472 1.00 86.25 72 GLU A N 1
ATOM 571 C CA . GLU A 1 72 ? 15.268 -3.616 -1.448 1.00 86.25 72 GLU A CA 1
ATOM 572 C C . GLU A 1 72 ? 15.549 -4.139 -2.856 1.00 86.25 72 GLU A C 1
ATOM 574 O O . GLU A 1 72 ? 16.713 -4.346 -3.204 1.00 86.25 72 GLU A O 1
ATOM 579 N N . TYR A 1 73 ? 14.522 -4.241 -3.700 1.00 81.00 73 TYR A N 1
ATOM 580 C CA . TYR A 1 73 ? 14.665 -4.612 -5.105 1.00 81.00 73 TYR A CA 1
ATOM 581 C C . TYR A 1 73 ? 15.645 -3.677 -5.829 1.00 81.00 73 TYR A C 1
ATOM 583 O O . TYR A 1 73 ? 16.628 -4.131 -6.421 1.00 81.00 73 TYR A O 1
ATOM 591 N N . HIS A 1 74 ? 15.478 -2.359 -5.690 1.00 76.88 74 HIS A N 1
ATOM 592 C CA . HIS A 1 74 ? 16.410 -1.394 -6.276 1.00 76.88 74 HIS A CA 1
ATOM 593 C C . HIS A 1 74 ? 17.818 -1.466 -5.670 1.00 76.88 74 HIS A C 1
ATOM 595 O O . HIS A 1 74 ? 18.792 -1.296 -6.398 1.00 76.88 74 HIS A O 1
ATOM 601 N N . LYS A 1 75 ? 17.975 -1.760 -4.373 1.00 75.81 75 LYS A N 1
ATOM 602 C CA . LYS A 1 75 ? 19.300 -2.000 -3.772 1.00 75.81 75 LYS A CA 1
ATOM 603 C C . LYS A 1 75 ? 19.968 -3.256 -4.330 1.00 75.81 75 LYS A C 1
ATOM 605 O O . LYS A 1 75 ? 21.182 -3.255 -4.483 1.00 75.81 75 LYS A O 1
ATOM 610 N N . THR A 1 76 ? 19.217 -4.316 -4.631 1.00 65.06 76 THR A N 1
ATOM 611 C CA . THR A 1 76 ? 19.783 -5.535 -5.238 1.00 65.06 76 THR A CA 1
ATOM 612 C C . THR A 1 76 ? 20.212 -5.321 -6.689 1.00 65.06 76 THR A C 1
ATOM 614 O O . THR A 1 76 ? 21.271 -5.811 -7.066 1.00 65.06 76 THR A O 1
ATOM 617 N N . GLN A 1 77 ? 19.462 -4.526 -7.457 1.00 60.75 77 GLN A N 1
ATOM 618 C CA . GLN A 1 77 ? 19.796 -4.157 -8.840 1.00 60.75 77 GLN A CA 1
ATOM 619 C C . GLN A 1 77 ? 20.954 -3.144 -8.925 1.00 60.75 77 GLN A C 1
ATOM 621 O O . GLN A 1 77 ? 21.758 -3.201 -9.847 1.00 60.75 77 GLN A O 1
ATOM 626 N N . ASN A 1 78 ? 21.069 -2.235 -7.947 1.00 55.94 78 ASN A N 1
ATOM 627 C CA . ASN A 1 78 ? 22.128 -1.218 -7.887 1.00 55.94 78 ASN A CA 1
ATOM 628 C C . ASN A 1 78 ? 23.363 -1.644 -7.078 1.00 55.94 78 ASN A C 1
ATOM 630 O O . ASN A 1 78 ? 24.299 -0.857 -6.931 1.00 55.94 78 ASN A O 1
ATOM 634 N N . LYS A 1 79 ? 23.412 -2.875 -6.550 1.00 50.56 79 LYS A N 1
ATOM 635 C CA . LYS A 1 79 ? 24.710 -3.460 -6.205 1.00 50.56 79 LYS A CA 1
ATOM 636 C C . LYS A 1 79 ? 25.448 -3.601 -7.533 1.00 50.56 79 LYS A C 1
ATOM 638 O O . LYS A 1 79 ? 24.902 -4.269 -8.410 1.00 50.56 79 LYS A O 1
ATOM 643 N N . PRO A 1 80 ? 26.654 -3.024 -7.714 1.00 51.88 80 PRO A N 1
ATOM 644 C CA . PRO A 1 80 ? 27.487 -3.447 -8.824 1.00 51.88 80 PRO A CA 1
ATOM 645 C C . PRO A 1 80 ? 27.617 -4.949 -8.630 1.00 51.88 80 PRO A C 1
ATOM 647 O O . PRO A 1 80 ? 28.160 -5.394 -7.613 1.00 51.88 80 PRO A O 1
ATOM 650 N N . ALA A 1 81 ? 26.989 -5.725 -9.517 1.00 51.56 81 ALA A N 1
ATOM 651 C CA . ALA A 1 81 ? 27.131 -7.162 -9.500 1.00 51.56 81 ALA A CA 1
ATOM 652 C C . ALA A 1 81 ? 28.631 -7.388 -9.361 1.00 51.56 81 ALA A C 1
ATOM 654 O O . ALA A 1 81 ? 29.407 -6.835 -10.143 1.00 51.56 81 ALA A O 1
ATOM 655 N N . LYS A 1 82 ? 29.060 -8.093 -8.308 1.00 50.12 82 LYS A N 1
ATOM 656 C CA . LYS A 1 82 ? 30.413 -8.626 -8.286 1.00 50.12 82 LYS A CA 1
ATOM 657 C C . LYS A 1 82 ? 30.424 -9.499 -9.521 1.00 50.12 82 LYS A C 1
ATOM 659 O O . LYS A 1 82 ? 29.787 -10.549 -9.521 1.00 50.12 82 LYS A O 1
ATOM 664 N N . VAL A 1 83 ? 30.975 -8.951 -10.600 1.00 52.22 83 VAL A N 1
ATOM 665 C CA . VAL A 1 83 ? 30.984 -9.556 -11.916 1.00 52.22 83 VAL A CA 1
ATOM 666 C C . VAL A 1 83 ? 31.867 -10.770 -11.724 1.00 52.22 83 VAL A C 1
ATOM 668 O O . VAL A 1 83 ? 33.080 -10.699 -11.860 1.00 52.22 83 VAL A O 1
ATOM 671 N N . VAL A 1 84 ? 31.277 -11.881 -11.290 1.00 51.84 84 VAL A N 1
ATOM 672 C CA . VAL A 1 84 ? 31.789 -13.178 -11.676 1.00 51.84 84 VAL A CA 1
ATOM 673 C C . VAL A 1 84 ? 31.643 -13.109 -13.185 1.00 51.84 84 VAL A C 1
ATOM 675 O O . VAL A 1 84 ? 30.509 -12.961 -13.652 1.00 51.84 84 VAL A O 1
ATOM 678 N N . PRO A 1 85 ? 32.744 -13.073 -13.951 1.00 50.59 85 PRO A N 1
ATOM 679 C CA . PRO A 1 85 ? 32.648 -13.047 -15.390 1.00 50.59 85 PRO A CA 1
ATOM 680 C C . PRO A 1 85 ? 32.124 -14.422 -15.793 1.00 50.59 85 PRO A C 1
ATOM 682 O O . PRO A 1 85 ? 32.880 -15.339 -16.107 1.00 50.59 85 PRO A O 1
ATOM 685 N N . ILE A 1 86 ? 30.802 -14.589 -15.747 1.00 53.62 86 ILE A N 1
ATOM 686 C CA . ILE A 1 86 ? 30.131 -15.574 -16.570 1.00 53.62 86 ILE A CA 1
ATOM 687 C C . ILE A 1 86 ? 30.572 -15.159 -17.960 1.00 53.62 86 ILE A C 1
ATOM 689 O O . ILE A 1 86 ? 30.308 -14.028 -18.369 1.00 53.62 86 ILE A O 1
ATOM 693 N N . LYS A 1 87 ? 31.352 -16.018 -18.618 1.00 54.88 87 LYS A N 1
ATOM 694 C CA . LYS A 1 87 ? 31.766 -15.852 -20.008 1.00 54.88 87 LYS A CA 1
ATOM 695 C C . LYS A 1 87 ? 30.496 -15.790 -20.859 1.00 54.88 87 LYS A C 1
ATOM 697 O O . LYS A 1 87 ? 30.100 -16.776 -21.469 1.00 54.88 87 LYS A O 1
ATOM 702 N N . GLN A 1 88 ? 29.819 -14.648 -20.857 1.00 54.53 88 GLN A N 1
ATOM 703 C CA . GLN A 1 88 ? 28.832 -14.301 -21.851 1.00 54.53 88 GLN A CA 1
ATOM 704 C C . GLN A 1 88 ? 29.626 -14.298 -23.145 1.00 54.53 88 GLN A C 1
ATOM 706 O O . GLN A 1 88 ? 30.584 -13.537 -23.287 1.00 54.53 88 GLN A O 1
ATOM 711 N N . SER A 1 89 ? 29.313 -15.271 -24.002 1.00 58.56 89 SER A N 1
ATOM 712 C CA . SER A 1 89 ? 29.932 -15.449 -25.310 1.00 58.56 89 SER A CA 1
ATOM 713 C C . SER A 1 89 ? 30.140 -14.074 -25.932 1.00 58.56 89 SER A C 1
ATOM 715 O O . SER A 1 89 ? 29.178 -13.314 -26.044 1.00 58.56 89 SER A O 1
ATOM 717 N N . ALA A 1 90 ? 31.388 -13.741 -26.276 1.00 60.28 90 ALA A N 1
ATOM 718 C CA . ALA A 1 90 ? 31.790 -12.413 -26.747 1.00 60.28 90 ALA A CA 1
ATOM 719 C C . ALA A 1 90 ? 30.897 -11.886 -27.886 1.00 60.28 90 ALA A C 1
ATOM 721 O O . ALA A 1 90 ? 30.791 -10.686 -28.093 1.00 60.28 90 ALA A O 1
ATOM 722 N N . VAL A 1 91 ? 30.214 -12.792 -28.585 1.00 62.94 91 VAL A N 1
ATOM 723 C CA . VAL A 1 91 ? 29.229 -12.514 -29.627 1.00 62.94 91 VAL A CA 1
ATOM 724 C C . VAL A 1 91 ? 28.014 -11.726 -29.113 1.00 62.94 91 VAL A C 1
ATOM 726 O O . VAL A 1 91 ? 27.571 -10.810 -29.797 1.00 62.94 91 VAL A O 1
ATOM 729 N N . ILE A 1 92 ? 27.486 -12.032 -27.922 1.00 66.31 92 ILE A N 1
ATOM 730 C CA . ILE A 1 92 ? 26.251 -11.413 -27.398 1.00 66.31 92 ILE A CA 1
ATOM 731 C C . ILE A 1 92 ? 26.518 -9.966 -26.959 1.00 66.31 92 ILE A C 1
ATOM 733 O O . ILE A 1 92 ? 25.776 -9.060 -27.336 1.00 66.31 92 ILE A O 1
ATOM 737 N N . SER A 1 93 ? 27.624 -9.724 -26.248 1.00 64.81 93 SER A N 1
ATOM 738 C CA . SER A 1 93 ? 28.003 -8.373 -25.810 1.00 64.81 93 SER A CA 1
ATOM 739 C C . SER A 1 93 ? 28.424 -7.470 -26.975 1.00 64.81 93 SER A C 1
ATOM 741 O O . SER A 1 93 ? 28.177 -6.262 -26.948 1.00 64.81 93 SER A O 1
ATOM 743 N N . LEU A 1 94 ? 29.006 -8.040 -28.038 1.00 67.75 94 LEU A N 1
ATOM 744 C CA . LEU A 1 94 ? 29.287 -7.298 -29.266 1.00 67.75 94 LEU A CA 1
ATOM 745 C C . LEU A 1 94 ? 27.991 -6.892 -29.982 1.00 67.75 94 LEU A C 1
ATOM 747 O O . LEU A 1 94 ? 27.897 -5.773 -30.478 1.00 67.75 94 LEU A O 1
ATOM 751 N N . TRP A 1 95 ? 26.981 -7.767 -30.007 1.00 69.38 95 TRP A N 1
ATOM 752 C CA . TRP A 1 95 ? 25.705 -7.508 -30.680 1.00 69.38 95 TRP A CA 1
ATOM 753 C C . TRP A 1 95 ? 24.913 -6.373 -30.027 1.00 69.38 95 TRP A C 1
ATOM 755 O O . TRP A 1 95 ? 24.391 -5.506 -30.727 1.00 69.38 95 TRP A O 1
ATOM 765 N N . GLU A 1 96 ? 24.873 -6.328 -28.694 1.00 70.69 96 GLU A N 1
ATOM 766 C CA . GLU A 1 96 ? 24.223 -5.236 -27.957 1.00 70.69 96 GLU A CA 1
ATOM 767 C C . GLU A 1 96 ? 24.903 -3.886 -28.219 1.00 70.69 96 GLU A C 1
ATOM 769 O O . GLU A 1 96 ? 24.230 -2.880 -28.460 1.00 70.69 96 GLU A O 1
ATOM 774 N N . ARG A 1 97 ? 26.241 -3.872 -28.267 1.00 67.88 97 ARG A N 1
ATOM 775 C CA . ARG A 1 97 ? 27.027 -2.661 -28.541 1.00 67.88 97 ARG A CA 1
ATOM 776 C C . ARG A 1 97 ? 26.905 -2.202 -29.997 1.00 67.88 97 ARG A C 1
ATOM 778 O O . ARG A 1 97 ? 26.791 -1.005 -30.251 1.00 67.88 97 ARG A O 1
ATOM 785 N N . ILE A 1 98 ? 26.884 -3.137 -30.950 1.00 65.81 98 ILE A N 1
ATOM 786 C CA . ILE A 1 98 ? 26.731 -2.832 -32.379 1.00 65.81 98 ILE A CA 1
ATOM 787 C C . ILE A 1 98 ? 25.298 -2.391 -32.693 1.00 65.81 98 ILE A C 1
ATOM 789 O O . ILE A 1 98 ? 25.127 -1.482 -33.497 1.00 65.81 98 ILE A O 1
ATOM 793 N N . LYS A 1 99 ? 24.260 -2.944 -32.050 1.00 68.50 99 LYS A N 1
ATOM 794 C CA . LYS A 1 99 ? 22.862 -2.566 -32.326 1.00 68.50 99 LYS A CA 1
ATOM 795 C C . LYS A 1 99 ? 22.590 -1.080 -32.060 1.00 68.50 99 LYS A C 1
ATOM 797 O O . LYS A 1 99 ? 21.890 -0.451 -32.850 1.00 68.50 99 LYS A O 1
ATOM 802 N N . ALA A 1 100 ? 23.177 -0.508 -31.007 1.00 65.38 100 ALA A N 1
ATOM 803 C CA . ALA A 1 100 ? 23.042 0.919 -30.704 1.00 65.38 100 ALA A CA 1
ATOM 804 C C . ALA A 1 100 ? 23.763 1.817 -31.732 1.00 65.38 100 ALA A C 1
ATOM 806 O O . ALA A 1 100 ? 23.225 2.841 -32.146 1.00 65.38 100 ALA A O 1
ATOM 807 N N . SER A 1 101 ? 24.955 1.422 -32.194 1.00 69.94 101 SER A N 1
ATOM 808 C CA . SER A 1 101 ? 25.734 2.183 -33.187 1.00 69.94 101 SER A CA 1
ATOM 809 C C . SER A 1 101 ? 25.331 1.911 -34.645 1.00 69.94 101 SER A C 1
ATOM 811 O O . SER A 1 101 ? 25.654 2.705 -35.527 1.00 69.94 101 SER A O 1
ATOM 813 N N . SER A 1 102 ? 24.603 0.822 -34.904 1.00 72.56 102 SER A N 1
ATOM 814 C CA . SER A 1 102 ? 24.173 0.386 -36.238 1.00 72.56 102 SER A CA 1
ATOM 815 C C . SER A 1 102 ? 23.227 1.387 -36.896 1.00 72.56 102 SER A C 1
ATOM 817 O O . SER A 1 102 ? 23.379 1.680 -38.077 1.00 72.56 102 SER A O 1
ATOM 819 N N . LEU A 1 103 ? 22.310 1.992 -36.130 1.00 74.69 103 LEU A N 1
ATOM 820 C CA . LEU A 1 103 ? 21.378 2.982 -36.673 1.00 74.69 103 LEU A CA 1
ATOM 821 C C . LEU A 1 103 ? 22.122 4.210 -37.219 1.00 74.69 103 LEU A C 1
ATOM 823 O O . LEU A 1 103 ? 21.869 4.650 -38.336 1.00 74.69 103 LEU A O 1
ATOM 827 N N . VAL A 1 104 ? 23.081 4.730 -36.448 1.00 78.00 104 VAL A N 1
ATOM 828 C CA . VAL A 1 104 ? 23.877 5.902 -36.839 1.00 78.00 104 VAL A CA 1
ATOM 829 C C . VAL A 1 104 ? 24.770 5.567 -38.034 1.00 78.00 104 VAL A C 1
ATOM 831 O O . VAL A 1 104 ? 24.817 6.327 -38.999 1.00 78.00 104 VAL A O 1
ATOM 834 N N . ALA A 1 105 ? 25.428 4.405 -38.014 1.00 80.00 105 ALA A N 1
ATOM 835 C CA . ALA A 1 105 ? 26.278 3.961 -39.114 1.00 80.00 105 ALA A CA 1
ATOM 836 C C . ALA A 1 105 ? 25.488 3.731 -40.413 1.00 80.00 105 ALA A C 1
ATOM 838 O O . ALA A 1 105 ? 25.948 4.136 -41.477 1.00 80.00 105 ALA A O 1
ATOM 839 N N . ALA A 1 106 ? 24.292 3.137 -40.337 1.00 83.62 106 ALA A N 1
ATOM 840 C CA . ALA A 1 106 ? 23.437 2.907 -41.498 1.00 83.62 106 ALA A CA 1
ATOM 841 C C . ALA A 1 106 ? 23.012 4.227 -42.150 1.00 83.62 106 ALA A C 1
ATOM 843 O O . ALA A 1 106 ? 23.088 4.362 -43.367 1.00 83.62 106 ALA A O 1
ATOM 844 N N . VAL A 1 107 ? 22.637 5.222 -41.345 1.00 85.44 107 VAL A N 1
ATOM 845 C CA . VAL A 1 107 ? 22.265 6.549 -41.849 1.00 85.44 107 VAL A CA 1
ATOM 846 C C . VAL A 1 107 ? 23.457 7.219 -42.537 1.00 85.44 107 VAL A C 1
ATOM 848 O O . VAL A 1 107 ? 23.325 7.675 -43.672 1.00 85.44 107 VAL A O 1
ATOM 851 N N . VAL A 1 108 ? 24.638 7.215 -41.912 1.00 87.31 108 VAL A N 1
ATOM 852 C CA . VAL A 1 108 ? 25.857 7.790 -42.510 1.00 87.31 108 VAL A CA 1
ATOM 853 C C . VAL A 1 108 ? 26.264 7.050 -43.786 1.00 87.31 108 VAL A C 1
ATOM 855 O O . VAL A 1 108 ? 26.623 7.696 -44.764 1.00 87.31 108 VAL A O 1
ATOM 858 N N . ALA A 1 109 ? 26.169 5.719 -43.817 1.00 88.44 109 ALA A N 1
ATOM 859 C CA . ALA A 1 109 ? 26.482 4.922 -45.001 1.00 88.44 109 ALA A CA 1
ATOM 860 C C . ALA A 1 109 ? 25.512 5.207 -46.155 1.00 88.44 109 ALA A C 1
ATOM 862 O O . ALA A 1 109 ? 25.949 5.394 -47.288 1.00 88.44 109 ALA A O 1
ATOM 863 N N . VAL A 1 110 ? 24.212 5.306 -45.867 1.00 88.12 110 VAL A N 1
ATOM 864 C CA . VAL A 1 110 ? 23.192 5.696 -46.848 1.00 88.12 110 VAL A CA 1
ATOM 865 C C . VAL A 1 110 ? 23.505 7.090 -47.399 1.00 88.12 110 VAL A C 1
ATOM 867 O O . VAL A 1 110 ? 23.615 7.249 -48.613 1.00 88.12 110 VAL A O 1
ATOM 870 N N . PHE A 1 111 ? 23.748 8.080 -46.536 1.00 91.00 111 PHE A N 1
ATOM 871 C CA . PHE A 1 111 ? 24.109 9.431 -46.976 1.00 91.00 111 PHE A CA 1
ATOM 872 C C . PHE A 1 111 ? 25.420 9.479 -47.764 1.00 91.00 111 PHE A C 1
ATOM 874 O O . PHE A 1 111 ? 25.498 10.209 -48.748 1.00 91.00 111 PHE A O 1
ATOM 881 N N . ALA A 1 112 ? 26.428 8.699 -47.380 1.00 90.19 112 ALA A N 1
ATOM 882 C CA . ALA A 1 112 ? 27.694 8.627 -48.097 1.00 90.19 112 ALA A CA 1
ATOM 883 C C . ALA A 1 112 ? 27.512 8.013 -49.490 1.00 90.19 112 ALA A C 1
ATOM 885 O O . ALA A 1 112 ? 27.969 8.593 -50.467 1.00 90.19 112 ALA A O 1
ATOM 886 N N . VAL A 1 113 ? 26.787 6.895 -49.609 1.00 87.50 113 VAL A N 1
ATOM 887 C CA . VAL A 1 113 ? 26.513 6.246 -50.901 1.00 87.50 113 VAL A CA 1
ATOM 888 C C . VAL A 1 113 ? 25.716 7.177 -51.811 1.00 87.50 113 VAL A C 1
ATOM 890 O O . VAL A 1 113 ? 26.129 7.424 -52.943 1.00 87.50 113 VAL A O 1
ATOM 893 N N . PHE A 1 114 ? 24.615 7.751 -51.319 1.00 86.31 114 PHE A N 1
ATOM 894 C CA . PHE A 1 114 ? 23.812 8.684 -52.111 1.00 86.31 114 PHE A CA 1
ATOM 895 C C . PHE A 1 114 ? 24.578 9.965 -52.451 1.00 86.31 114 PHE A C 1
ATOM 897 O O . PHE A 1 114 ? 24.499 10.433 -53.585 1.00 86.31 114 PHE A O 1
ATOM 904 N N . GLY A 1 115 ? 25.364 10.497 -51.515 1.00 87.88 115 GLY A N 1
ATOM 905 C CA . GLY A 1 115 ? 26.222 11.658 -51.734 1.00 87.88 115 GLY A CA 1
ATOM 906 C C . GLY A 1 115 ? 27.299 11.396 -52.785 1.00 87.88 115 GLY A C 1
ATOM 907 O O . GLY A 1 115 ? 27.488 12.216 -53.679 1.00 87.88 115 GLY A O 1
ATOM 908 N N . THR A 1 116 ? 27.956 10.234 -52.745 1.00 85.00 116 THR A N 1
ATOM 909 C CA . THR A 1 116 ? 28.940 9.827 -53.756 1.00 85.00 116 THR A CA 1
ATOM 910 C C . THR A 1 116 ? 28.292 9.612 -55.121 1.00 85.00 116 THR A C 1
ATOM 912 O O . THR A 1 116 ? 28.834 10.088 -56.114 1.00 85.00 116 THR A O 1
ATOM 915 N N . LEU A 1 117 ? 27.126 8.962 -55.202 1.00 82.00 117 LEU A N 1
ATOM 916 C CA . LEU A 1 117 ? 26.384 8.802 -56.463 1.00 82.00 117 LEU A CA 1
ATOM 917 C C . LEU A 1 117 ? 25.966 10.151 -57.065 1.00 82.00 117 LEU A C 1
ATOM 919 O O . LEU A 1 117 ? 26.046 10.336 -58.283 1.00 82.00 117 LEU A O 1
ATOM 923 N N . TRP A 1 118 ? 25.544 11.090 -56.216 1.00 81.06 118 TRP A N 1
ATOM 924 C CA . TRP A 1 118 ? 25.155 12.434 -56.630 1.00 81.06 118 TRP A CA 1
ATOM 925 C C . TRP A 1 118 ? 26.362 13.253 -57.101 1.00 81.06 118 TRP A C 1
ATOM 927 O O . TRP A 1 118 ? 26.340 13.797 -58.203 1.00 81.06 118 TRP A O 1
ATOM 937 N N . LEU A 1 119 ? 27.452 13.265 -56.325 1.00 77.94 119 LEU A N 1
ATOM 938 C CA . LEU A 1 119 ? 28.675 14.008 -56.646 1.00 77.94 119 LEU A CA 1
ATOM 939 C C . LEU A 1 119 ? 29.424 13.426 -57.851 1.00 77.94 119 LEU A C 1
ATOM 941 O O . LEU A 1 119 ? 29.947 14.175 -58.670 1.00 77.94 119 LEU A O 1
ATOM 945 N N . SER A 1 120 ? 29.438 12.098 -58.001 1.00 78.50 120 SER A N 1
ATOM 946 C CA . SER A 1 120 ? 29.996 11.423 -59.179 1.00 78.50 120 SER A CA 1
ATOM 947 C C . SER A 1 120 ? 29.214 11.740 -60.460 1.00 78.50 120 SER A C 1
ATOM 949 O O . SER A 1 120 ? 29.633 11.324 -61.543 1.00 78.50 120 SER A O 1
ATOM 951 N N . GLY A 1 121 ? 28.065 12.419 -60.359 1.00 69.38 121 GLY A N 1
ATOM 952 C CA . GLY A 1 121 ? 27.219 12.724 -61.501 1.00 69.38 121 GLY A CA 1
ATOM 953 C C . GLY A 1 121 ? 26.713 11.460 -62.187 1.00 69.38 121 GLY A C 1
ATOM 954 O O . GLY A 1 121 ? 26.543 11.460 -63.398 1.00 69.38 121 GLY A O 1
ATOM 955 N N . TYR A 1 122 ? 26.505 10.356 -61.457 1.00 68.19 122 TYR A N 1
ATOM 956 C CA . TYR A 1 122 ? 26.081 9.090 -62.068 1.00 68.19 122 TYR A CA 1
ATOM 957 C C . TYR A 1 122 ? 24.816 9.276 -62.919 1.00 68.19 122 TYR A C 1
ATOM 959 O O . TYR A 1 122 ? 24.754 8.804 -64.050 1.00 68.19 122 TYR A O 1
ATOM 967 N N . TYR A 1 123 ? 23.859 10.064 -62.423 1.00 61.84 123 TYR A N 1
ATOM 968 C CA . TYR A 1 123 ? 22.625 10.376 -63.142 1.00 61.84 123 TYR A CA 1
ATOM 969 C C . TYR A 1 123 ? 22.834 11.290 -64.365 1.00 61.84 123 TYR A C 1
ATOM 971 O O . TYR A 1 123 ? 22.180 11.081 -65.381 1.00 61.84 123 TYR A O 1
ATOM 979 N N . SER A 1 124 ? 23.776 12.241 -64.329 1.00 60.72 124 SER A N 1
ATOM 980 C CA . SER A 1 124 ? 24.083 13.108 -65.482 1.00 60.72 124 SER A CA 1
ATOM 981 C C . SER A 1 124 ? 24.959 12.412 -66.532 1.00 60.72 124 SER A C 1
ATOM 983 O O . SER A 1 124 ? 24.827 12.666 -67.730 1.00 60.72 124 SER A O 1
ATOM 985 N N . ASN A 1 125 ? 25.816 11.483 -66.108 1.00 58.22 125 ASN A N 1
ATOM 986 C CA . ASN A 1 125 ? 26.593 10.618 -66.993 1.00 58.22 125 ASN A CA 1
ATOM 987 C C . ASN A 1 125 ? 25.715 9.564 -67.680 1.00 58.22 125 ASN A C 1
ATOM 989 O O . ASN A 1 125 ? 26.030 9.167 -68.798 1.00 58.22 125 ASN A O 1
ATOM 993 N N . LEU A 1 126 ? 24.604 9.143 -67.065 1.00 57.16 126 LEU A N 1
ATOM 994 C CA . LEU A 1 126 ? 23.637 8.234 -67.689 1.00 57.16 126 LEU A CA 1
ATOM 995 C C . LEU A 1 126 ? 22.921 8.893 -68.883 1.00 57.16 126 LEU A C 1
ATOM 997 O O . LEU A 1 126 ? 22.792 8.278 -69.942 1.00 57.16 126 LEU A O 1
ATOM 1001 N N . GLU A 1 127 ? 22.530 10.166 -68.747 1.00 57.25 127 GLU A N 1
ATOM 1002 C CA . GLU A 1 127 ? 21.990 10.962 -69.860 1.00 57.25 127 GLU A CA 1
ATOM 1003 C C . GLU A 1 127 ? 23.026 11.141 -70.978 1.00 57.25 127 GLU A C 1
ATOM 1005 O O . GLU A 1 127 ? 22.728 10.865 -72.145 1.00 57.25 127 GLU A O 1
ATOM 1010 N N . LYS A 1 128 ? 24.268 11.512 -70.634 1.00 55.62 128 LYS A N 1
ATOM 1011 C CA . LYS A 1 128 ? 25.350 11.668 -71.622 1.00 55.62 128 LYS A CA 1
ATOM 1012 C C . LYS A 1 128 ? 25.706 10.360 -72.326 1.00 55.62 128 LYS A C 1
ATOM 1014 O O . LYS A 1 128 ? 25.814 10.357 -73.545 1.00 55.62 128 LYS A O 1
ATOM 1019 N N . ALA A 1 129 ? 25.783 9.240 -71.608 1.00 57.69 129 ALA A N 1
ATOM 1020 C CA . ALA A 1 129 ? 26.066 7.931 -72.196 1.00 57.69 129 ALA A CA 1
ATOM 1021 C C . ALA A 1 129 ? 24.997 7.504 -73.218 1.00 57.69 129 ALA A C 1
ATOM 1023 O O . ALA A 1 129 ? 25.325 6.907 -74.244 1.00 57.69 129 ALA A O 1
ATOM 1024 N N . SER A 1 130 ? 23.724 7.841 -72.981 1.00 59.09 130 SER A N 1
ATOM 1025 C CA . SER A 1 130 ? 22.644 7.565 -73.938 1.00 59.09 130 SER A CA 1
ATOM 1026 C C . SER A 1 130 ? 22.744 8.424 -75.211 1.00 59.09 130 SER A C 1
ATOM 1028 O O . SER A 1 130 ? 22.547 7.919 -76.322 1.00 59.09 130 SER A O 1
ATOM 1030 N N . SER A 1 131 ? 23.121 9.700 -75.064 1.00 60.44 131 SER A N 1
ATOM 1031 C CA . SER A 1 131 ? 23.327 10.638 -76.174 1.00 60.44 131 SER A CA 1
ATOM 1032 C C . SER A 1 131 ? 24.568 10.280 -76.998 1.00 60.44 131 SER A C 1
ATOM 1034 O O . SER A 1 131 ? 24.492 10.201 -78.227 1.00 60.44 131 SER A O 1
ATOM 1036 N N . ASP A 1 132 ? 25.684 9.979 -76.336 1.00 61.50 132 ASP A N 1
ATOM 1037 C CA . ASP A 1 132 ? 26.945 9.600 -76.980 1.00 61.50 132 ASP A CA 1
ATOM 1038 C C . ASP A 1 132 ? 26.818 8.259 -77.712 1.00 61.50 132 ASP A C 1
ATOM 1040 O O . ASP A 1 132 ? 27.341 8.104 -78.816 1.00 61.50 132 ASP A O 1
ATOM 1044 N N . TYR A 1 133 ? 26.044 7.306 -77.177 1.00 61.75 133 TYR A N 1
ATOM 1045 C CA . TYR A 1 133 ? 25.744 6.055 -77.879 1.00 61.75 133 TYR A CA 1
ATOM 1046 C C . TYR A 1 133 ? 24.919 6.284 -79.157 1.00 61.75 133 TYR A C 1
ATOM 1048 O O . TYR A 1 133 ? 25.173 5.656 -80.189 1.00 61.75 133 TYR A O 1
ATOM 1056 N N . SER A 1 134 ? 23.950 7.205 -79.123 1.00 66.75 134 SER A N 1
ATOM 1057 C CA . SER A 1 134 ? 23.158 7.584 -80.301 1.00 66.75 134 SER A CA 1
ATOM 1058 C C . SER A 1 134 ? 24.018 8.270 -81.371 1.00 66.75 134 SER A C 1
ATOM 1060 O O . SER A 1 134 ? 23.942 7.914 -82.554 1.00 66.75 134 SER A O 1
ATOM 1062 N N . ALA A 1 135 ? 24.893 9.191 -80.956 1.00 70.94 135 ALA A N 1
ATOM 1063 C CA . ALA A 1 135 ? 25.848 9.858 -81.837 1.00 70.94 135 ALA A CA 1
ATOM 1064 C C . ALA A 1 135 ? 26.825 8.853 -82.470 1.00 70.94 135 ALA A C 1
ATOM 1066 O O . ALA A 1 135 ? 26.948 8.799 -83.694 1.00 70.94 135 ALA A O 1
ATOM 1067 N N . LEU A 1 136 ? 27.405 7.955 -81.668 1.00 71.75 136 LEU A N 1
ATOM 1068 C CA . LEU A 1 136 ? 28.324 6.923 -82.150 1.00 71.75 136 LEU A CA 1
ATOM 1069 C C . LEU A 1 136 ? 27.639 5.937 -83.107 1.00 71.75 136 LEU A C 1
ATOM 1071 O O . LEU A 1 136 ? 28.225 5.519 -84.107 1.00 71.75 136 LEU A O 1
ATOM 1075 N N . ARG A 1 137 ? 26.371 5.584 -82.856 1.00 71.62 137 ARG A N 1
ATOM 1076 C CA . ARG A 1 137 ? 25.580 4.745 -83.769 1.00 71.62 137 ARG A CA 1
ATOM 1077 C C . ARG A 1 137 ? 25.337 5.442 -85.109 1.00 71.62 137 ARG A C 1
ATOM 1079 O O . ARG A 1 137 ? 25.362 4.781 -86.152 1.00 71.62 137 ARG A O 1
ATOM 1086 N N . ARG A 1 138 ? 25.113 6.758 -85.105 1.00 77.81 138 ARG A N 1
ATOM 1087 C CA . ARG A 1 138 ? 24.963 7.562 -86.326 1.00 77.81 138 ARG A CA 1
ATOM 1088 C C . ARG A 1 138 ? 26.279 7.644 -87.101 1.00 77.81 138 ARG A C 1
ATOM 1090 O O . ARG A 1 138 ? 26.267 7.401 -88.308 1.00 77.81 138 ARG A O 1
ATOM 1097 N N . ASP A 1 139 ? 27.393 7.869 -86.414 1.00 78.38 139 ASP A N 1
ATOM 1098 C CA . ASP A 1 139 ? 28.722 7.924 -87.029 1.00 78.38 139 ASP A CA 1
ATOM 1099 C C . ASP A 1 139 ? 29.147 6.569 -87.600 1.00 78.38 139 ASP A C 1
ATOM 1101 O O . ASP A 1 139 ? 29.574 6.492 -88.750 1.00 78.38 139 ASP A O 1
ATOM 1105 N N . MET A 1 140 ? 28.910 5.472 -86.878 1.00 76.56 140 MET A N 1
ATOM 1106 C CA . MET A 1 140 ? 29.149 4.113 -87.375 1.00 76.56 140 MET A CA 1
ATOM 1107 C C . MET A 1 140 ? 28.326 3.812 -88.637 1.00 76.56 140 MET A C 1
ATOM 1109 O O . MET A 1 140 ? 28.829 3.216 -89.591 1.00 76.56 140 MET A O 1
ATOM 1113 N N . ASN A 1 141 ? 27.060 4.235 -88.672 1.00 76.12 141 ASN A N 1
ATOM 1114 C CA . ASN A 1 141 ? 26.219 4.077 -89.857 1.00 76.12 141 ASN A CA 1
ATOM 1115 C C . ASN A 1 141 ? 26.724 4.917 -91.042 1.00 76.12 141 ASN A C 1
ATOM 1117 O O . ASN A 1 141 ? 26.680 4.440 -92.178 1.00 76.12 141 ASN A O 1
ATOM 1121 N N . ASN A 1 142 ? 27.238 6.125 -90.798 1.00 79.12 142 ASN A N 1
ATOM 1122 C CA . ASN A 1 142 ? 27.852 6.963 -91.831 1.00 79.12 142 ASN A CA 1
ATOM 1123 C C . ASN A 1 142 ? 29.154 6.345 -92.362 1.00 79.12 142 ASN A C 1
ATOM 1125 O O . ASN A 1 142 ? 29.344 6.273 -93.575 1.00 79.12 142 ASN A O 1
ATOM 1129 N N . VAL A 1 143 ? 30.008 5.815 -91.482 1.00 77.00 143 VAL A N 1
ATOM 1130 C CA . VAL A 1 143 ? 31.241 5.114 -91.873 1.00 77.00 143 VAL A CA 1
ATOM 1131 C C . VAL A 1 143 ? 30.918 3.871 -92.699 1.00 77.00 143 VAL A C 1
ATOM 1133 O O . VAL A 1 143 ? 31.494 3.691 -93.769 1.00 77.00 143 VAL A O 1
ATOM 1136 N N . LYS A 1 144 ? 29.947 3.048 -92.279 1.00 77.00 144 LYS A N 1
ATOM 1137 C CA . LYS A 1 144 ? 29.498 1.887 -93.069 1.00 77.00 144 LYS A CA 1
ATOM 1138 C C . LYS A 1 144 ? 28.993 2.292 -94.453 1.00 77.00 144 LYS A C 1
ATOM 1140 O O . LYS A 1 144 ? 29.326 1.629 -95.433 1.00 77.00 144 LYS A O 1
ATOM 1145 N N . LYS A 1 145 ? 28.225 3.383 -94.555 1.00 78.31 145 LYS A N 1
ATOM 1146 C CA . LYS A 1 145 ? 27.783 3.922 -95.851 1.00 78.31 145 LYS A CA 1
ATOM 1147 C C . LYS A 1 145 ? 28.964 4.363 -96.715 1.00 78.31 145 LYS A C 1
ATOM 1149 O O . LYS A 1 145 ? 29.007 3.981 -97.879 1.00 78.31 145 LYS A O 1
ATOM 1154 N N . ASN A 1 146 ? 29.932 5.085 -96.151 1.00 77.06 146 ASN A N 1
ATOM 1155 C CA . ASN A 1 146 ? 31.111 5.551 -96.885 1.00 77.06 146 ASN A CA 1
ATOM 1156 C C . ASN A 1 146 ? 32.007 4.394 -97.340 1.00 77.06 146 ASN A C 1
ATOM 1158 O O . ASN A 1 146 ? 32.454 4.388 -98.482 1.00 77.06 146 ASN A O 1
ATOM 1162 N N . VAL A 1 147 ? 32.222 3.380 -96.498 1.00 76.06 147 VAL A N 1
ATOM 1163 C CA . VAL A 1 147 ? 32.988 2.178 -96.865 1.00 76.06 147 VAL A CA 1
ATOM 1164 C C . VAL A 1 147 ? 32.269 1.385 -97.954 1.00 76.06 147 VAL A C 1
ATOM 1166 O O . VAL A 1 147 ? 32.903 0.957 -98.913 1.00 76.06 147 VAL A O 1
ATOM 1169 N N . ASN A 1 148 ? 30.946 1.228 -97.863 1.00 78.00 148 ASN A N 1
ATOM 1170 C CA . ASN A 1 148 ? 30.171 0.566 -98.913 1.00 78.00 148 ASN A CA 1
ATOM 1171 C C . ASN A 1 148 ? 30.198 1.353 -1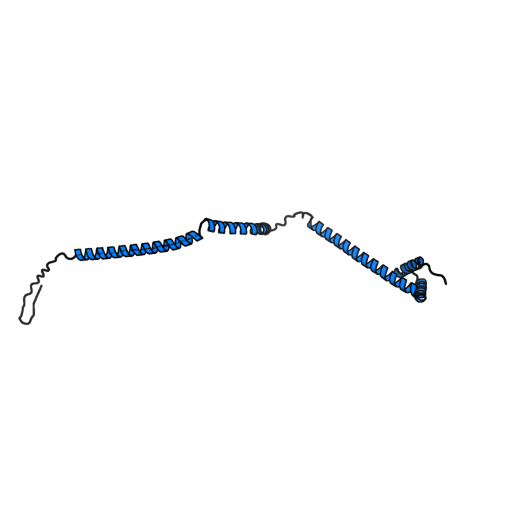00.229 1.00 78.00 148 ASN A C 1
ATOM 1173 O O . ASN A 1 148 ? 30.355 0.746 -101.285 1.00 78.00 148 ASN A O 1
ATOM 1177 N N . ALA A 1 149 ? 30.097 2.683 -100.175 1.00 74.00 149 ALA A N 1
ATOM 1178 C CA . ALA A 1 149 ? 30.201 3.547 -101.348 1.00 74.00 149 ALA A CA 1
ATOM 1179 C C . ALA A 1 149 ? 31.601 3.484 -101.979 1.00 74.00 149 ALA A C 1
ATOM 1181 O O . ALA A 1 149 ? 31.715 3.341 -103.194 1.00 74.00 149 ALA A O 1
ATOM 1182 N N . HIS A 1 150 ? 32.666 3.502 -101.171 1.00 72.50 150 HIS A N 1
ATOM 1183 C CA . HIS A 1 150 ? 34.034 3.317 -101.655 1.00 72.50 150 HIS A CA 1
ATOM 1184 C C . HIS A 1 150 ? 34.257 1.926 -102.244 1.00 72.50 150 HIS A C 1
ATOM 1186 O O . HIS A 1 150 ? 34.837 1.820 -103.317 1.00 72.50 150 HIS A O 1
ATOM 1192 N N . ASN A 1 151 ? 33.762 0.866 -101.606 1.00 75.88 151 ASN A N 1
ATOM 1193 C CA . ASN A 1 151 ? 33.845 -0.487 -102.155 1.00 75.88 151 ASN A CA 1
ATOM 1194 C C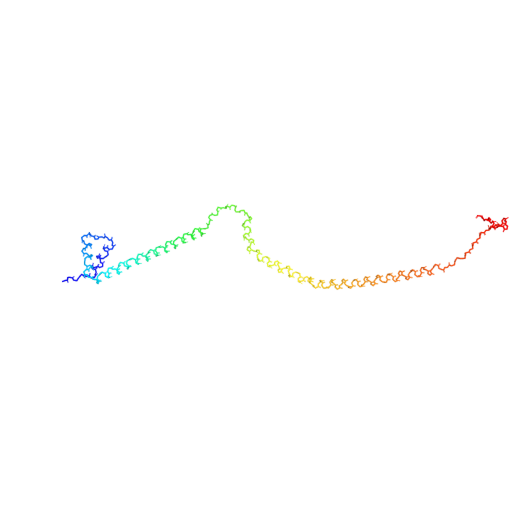 . ASN A 1 151 ? 33.064 -0.619 -103.469 1.00 75.88 151 ASN A C 1
ATOM 1196 O O . ASN A 1 151 ? 33.536 -1.286 -104.386 1.00 75.88 151 ASN A O 1
ATOM 1200 N N . ALA A 1 152 ? 31.900 0.026 -103.589 1.00 75.56 152 ALA A N 1
ATOM 1201 C CA . ALA A 1 152 ? 31.145 0.075 -104.839 1.00 75.56 152 ALA A CA 1
ATOM 1202 C C . ALA A 1 152 ? 31.907 0.842 -105.934 1.00 75.56 152 ALA A C 1
ATOM 1204 O O . ALA A 1 152 ? 32.006 0.354 -107.055 1.00 75.56 152 ALA A O 1
ATOM 1205 N N . ALA A 1 153 ? 32.516 1.983 -105.601 1.00 73.62 153 ALA A N 1
ATOM 1206 C CA . ALA A 1 153 ? 33.338 2.753 -106.533 1.00 73.62 153 ALA A CA 1
ATOM 1207 C C . ALA A 1 153 ? 34.617 2.003 -106.950 1.00 73.62 153 ALA A C 1
ATOM 1209 O O . ALA A 1 153 ? 34.978 2.009 -108.120 1.00 73.62 153 ALA A O 1
ATOM 1210 N N . ILE A 1 154 ? 35.285 1.305 -106.026 1.00 73.19 154 ILE A N 1
ATOM 1211 C CA . ILE A 1 154 ? 36.449 0.458 -106.333 1.00 73.19 154 ILE A CA 1
ATOM 1212 C C . ILE A 1 154 ? 36.044 -0.711 -107.231 1.00 73.19 154 ILE A C 1
ATOM 1214 O O . ILE A 1 154 ? 36.795 -1.056 -108.139 1.00 73.19 154 ILE A O 1
ATOM 1218 N N . ARG A 1 155 ? 34.867 -1.310 -107.011 1.00 72.94 155 ARG A N 1
ATOM 1219 C CA . ARG A 1 155 ? 34.322 -2.340 -107.905 1.00 72.94 155 ARG A CA 1
ATOM 1220 C C . ARG A 1 155 ? 34.056 -1.786 -109.301 1.00 72.94 155 ARG A C 1
ATOM 1222 O O . ARG A 1 155 ? 34.542 -2.392 -110.241 1.00 72.94 155 ARG A O 1
ATOM 1229 N N . ASP A 1 156 ? 33.407 -0.627 -109.432 1.00 69.75 156 ASP A N 1
ATOM 1230 C CA . ASP A 1 156 ? 33.186 0.038 -110.732 1.00 69.75 156 ASP A CA 1
ATOM 1231 C C . ASP A 1 156 ? 34.511 0.385 -111.441 1.00 69.75 156 ASP A C 1
ATOM 1233 O O . ASP A 1 156 ? 34.654 0.197 -112.647 1.00 69.75 156 ASP A O 1
ATOM 1237 N N . ILE A 1 157 ? 35.531 0.824 -110.693 1.00 67.31 157 ILE A N 1
ATOM 1238 C CA . ILE A 1 157 ? 36.871 1.101 -111.236 1.00 67.31 157 ILE A CA 1
ATOM 1239 C C . ILE A 1 157 ? 37.585 -0.192 -111.658 1.00 67.31 157 ILE A C 1
ATOM 1241 O O . ILE A 1 157 ? 38.230 -0.204 -112.705 1.00 67.31 157 ILE A O 1
ATOM 1245 N N . ASN A 1 158 ? 37.483 -1.275 -110.879 1.00 63.09 158 ASN A N 1
ATOM 1246 C CA . ASN A 1 158 ? 38.041 -2.579 -111.253 1.00 63.09 158 ASN A CA 1
ATOM 1247 C C . ASN A 1 158 ? 37.321 -3.182 -112.465 1.00 63.09 158 ASN A C 1
ATOM 1249 O O . ASN A 1 158 ? 37.993 -3.728 -113.339 1.00 63.09 158 ASN A O 1
ATOM 1253 N N . ASP A 1 159 ? 36.000 -3.023 -112.566 1.00 58.59 159 ASP A N 1
ATOM 1254 C CA . ASP A 1 159 ? 35.225 -3.454 -113.735 1.00 58.59 159 ASP A CA 1
ATOM 1255 C C . ASP A 1 159 ? 35.682 -2.694 -114.988 1.00 58.59 159 ASP A C 1
ATOM 1257 O O . ASP A 1 159 ? 36.010 -3.296 -116.013 1.00 58.59 159 ASP A O 1
ATOM 1261 N N . LYS A 1 160 ? 35.865 -1.370 -114.877 1.00 56.03 160 LYS A N 1
ATOM 1262 C CA . LYS A 1 160 ? 36.389 -0.523 -115.965 1.00 56.03 160 LYS A CA 1
ATOM 1263 C C . LYS A 1 160 ? 37.859 -0.776 -116.305 1.00 56.03 160 LYS A C 1
ATOM 1265 O O . LYS A 1 160 ? 38.286 -0.433 -117.406 1.00 56.03 160 LYS A O 1
ATOM 1270 N N . LYS A 1 161 ? 38.639 -1.396 -115.412 1.00 52.31 161 LYS A N 1
ATOM 1271 C CA . LYS A 1 161 ? 40.034 -1.790 -115.677 1.00 52.31 161 LYS A CA 1
ATOM 1272 C C . LYS A 1 161 ? 40.155 -3.139 -116.399 1.00 52.31 161 LYS A C 1
ATOM 1274 O O . LYS A 1 161 ? 41.243 -3.452 -116.875 1.00 52.31 161 LYS A O 1
ATOM 1279 N N . SER A 1 162 ? 39.065 -3.905 -116.509 1.00 49.91 162 SER A N 1
ATOM 1280 C CA . SER A 1 162 ? 39.042 -5.220 -117.171 1.00 49.91 162 SER A CA 1
ATOM 1281 C C . SER A 1 162 ? 38.677 -5.180 -118.661 1.00 49.91 162 SER A C 1
ATOM 1283 O O . SER A 1 162 ? 38.847 -6.175 -119.360 1.00 49.91 162 SER A O 1
ATOM 1285 N N . VAL A 1 163 ? 38.265 -4.028 -119.200 1.00 53.69 163 VAL A N 1
ATOM 1286 C CA . VAL A 1 163 ? 38.001 -3.880 -120.640 1.00 53.69 163 VAL A CA 1
ATOM 1287 C C . VAL A 1 163 ? 39.237 -3.308 -121.335 1.00 53.69 163 VAL A C 1
ATOM 1289 O O . VAL A 1 163 ? 39.292 -2.142 -121.722 1.00 53.69 163 VAL A O 1
ATOM 1292 N N . LYS A 1 164 ? 40.266 -4.145 -121.486 1.00 41.69 164 LYS A N 1
ATOM 1293 C CA . LYS A 1 164 ? 41.344 -3.918 -122.456 1.00 41.69 164 LYS A CA 1
ATOM 1294 C C . LYS A 1 164 ? 41.652 -5.220 -123.191 1.00 41.69 164 LYS A C 1
ATOM 1296 O O . LYS A 1 164 ? 42.449 -6.022 -122.733 1.00 41.69 164 LYS A O 1
ATOM 1301 N N . GLY A 1 165 ? 40.961 -5.361 -124.324 1.00 48.69 165 GLY A N 1
ATOM 1302 C CA . GLY A 1 165 ? 41.372 -6.054 -125.545 1.00 48.69 165 GLY A CA 1
ATOM 1303 C C . GLY A 1 165 ? 41.955 -7.456 -125.412 1.00 48.69 165 GLY A C 1
ATOM 1304 O O . GLY A 1 165 ? 43.154 -7.601 -125.207 1.00 48.69 165 GLY A O 1
ATOM 1305 N N . THR A 1 166 ? 41.140 -8.461 -125.725 1.00 38.75 166 THR A N 1
ATOM 1306 C CA . THR A 1 166 ? 41.653 -9.736 -126.230 1.00 38.75 166 THR A CA 1
ATOM 1307 C C . THR A 1 166 ? 40.985 -10.012 -127.571 1.00 38.75 166 THR A C 1
ATOM 1309 O O . THR A 1 166 ? 39.792 -10.307 -127.636 1.00 38.75 166 THR A O 1
ATOM 1312 N N . GLU A 1 167 ? 41.759 -9.861 -128.645 1.00 49.72 167 GLU A N 1
ATOM 1313 C CA . GLU A 1 167 ? 41.467 -10.464 -129.943 1.00 49.72 167 GLU A CA 1
ATOM 1314 C C . GLU A 1 167 ? 41.320 -11.978 -129.741 1.00 49.72 167 GLU A C 1
ATOM 1316 O O . GLU A 1 167 ? 42.231 -12.646 -129.255 1.00 49.72 167 GLU A O 1
ATOM 1321 N N . SER A 1 168 ? 40.150 -12.522 -130.070 1.00 45.16 168 SER A N 1
ATOM 1322 C CA . SER A 1 168 ? 39.907 -13.963 -130.043 1.00 45.16 168 SER A CA 1
ATOM 1323 C C . SER A 1 168 ? 40.301 -14.545 -131.397 1.00 45.16 168 SER A C 1
ATOM 1325 O O . SER A 1 168 ? 39.554 -14.430 -132.368 1.00 45.16 168 SER A O 1
ATOM 1327 N N . GLN A 1 169 ? 41.490 -15.142 -131.475 1.00 46.84 169 GLN A N 1
ATOM 1328 C CA . GLN A 1 169 ? 41.931 -15.909 -132.637 1.00 46.84 169 GLN A CA 1
ATOM 1329 C C . GLN A 1 169 ? 41.792 -17.402 -132.307 1.00 46.84 169 GLN A C 1
ATOM 1331 O O . GLN A 1 169 ? 42.648 -18.001 -131.662 1.00 46.84 169 GLN A O 1
ATOM 1336 N N . PHE A 1 170 ? 40.666 -17.991 -132.712 1.00 55.12 170 PHE A N 1
ATOM 1337 C CA . PHE A 1 170 ? 40.400 -19.428 -132.619 1.00 55.12 170 PHE A CA 1
ATOM 1338 C C . PHE A 1 170 ? 40.823 -20.086 -133.937 1.00 55.12 170 PHE A C 1
ATOM 1340 O O . PHE A 1 170 ? 40.191 -19.878 -134.971 1.00 55.12 170 PHE A O 1
ATOM 1347 N N . GLY A 1 171 ? 41.912 -20.853 -133.914 1.00 58.84 171 GLY A N 1
ATOM 1348 C CA . GLY A 1 171 ? 42.377 -21.648 -135.049 1.00 58.84 171 GLY A CA 1
ATOM 1349 C C . GLY A 1 171 ? 42.187 -23.133 -134.770 1.00 58.84 171 GLY A C 1
ATOM 1350 O O . GLY A 1 171 ? 43.073 -23.756 -134.198 1.00 58.84 171 GLY A O 1
ATOM 1351 N N . ALA A 1 172 ? 41.047 -23.694 -135.173 1.00 57.50 172 ALA A N 1
ATOM 1352 C CA . ALA A 1 172 ? 40.853 -25.139 -135.276 1.00 57.50 172 ALA A CA 1
ATOM 1353 C C . ALA A 1 172 ? 40.691 -25.494 -136.759 1.00 57.50 172 ALA A C 1
ATOM 1355 O O . ALA A 1 172 ? 39.841 -24.928 -137.448 1.00 57.50 172 ALA A O 1
ATOM 1356 N N . THR A 1 173 ? 41.537 -26.392 -137.264 1.00 67.06 173 THR A N 1
ATOM 1357 C CA . THR A 1 173 ? 41.483 -26.908 -138.635 1.00 67.06 173 THR A CA 1
ATOM 1358 C C . THR A 1 173 ? 40.819 -28.283 -138.622 1.00 67.06 173 THR A C 1
ATOM 1360 O O . THR A 1 173 ? 41.283 -29.204 -137.955 1.00 67.06 173 THR A O 1
ATOM 1363 N N . GLY A 1 174 ? 39.714 -28.426 -139.354 1.00 68.12 174 GLY A N 1
ATOM 1364 C CA . GLY A 1 174 ? 39.008 -29.693 -139.531 1.00 68.12 174 GLY A CA 1
ATOM 1365 C C . GLY A 1 174 ? 38.807 -29.985 -141.013 1.00 68.12 174 GLY A C 1
ATOM 1366 O O . GLY A 1 174 ? 38.458 -29.085 -141.777 1.00 68.12 174 GLY A O 1
ATOM 1367 N N . PHE A 1 175 ? 39.046 -31.232 -141.421 1.00 70.88 175 PHE A N 1
ATOM 1368 C CA . PHE A 1 175 ? 38.856 -31.683 -142.800 1.00 70.88 175 PHE A CA 1
ATOM 1369 C C . PHE A 1 175 ? 37.579 -32.522 -142.897 1.00 70.88 175 PHE A C 1
ATOM 1371 O O . PHE A 1 175 ? 37.329 -33.405 -142.072 1.00 70.88 175 PHE A O 1
ATOM 1378 N N . MET A 1 176 ? 36.754 -32.236 -143.905 1.00 77.31 176 MET A N 1
ATOM 1379 C CA . MET A 1 176 ? 35.516 -32.973 -144.153 1.00 77.31 176 MET A CA 1
ATOM 1380 C C . MET A 1 176 ? 35.822 -34.237 -144.958 1.00 77.31 176 MET A C 1
ATOM 1382 O O . MET A 1 176 ? 36.414 -34.157 -146.034 1.00 77.31 176 MET A O 1
ATOM 1386 N N . LEU A 1 177 ? 35.429 -35.398 -144.432 1.00 71.25 177 LEU A N 1
ATOM 1387 C CA . LEU A 1 177 ? 35.723 -36.698 -145.046 1.00 71.25 177 LEU A CA 1
ATOM 1388 C C . LEU A 1 177 ? 34.653 -37.118 -146.058 1.00 71.25 177 LEU A C 1
ATOM 1390 O O . LEU A 1 177 ? 34.938 -37.876 -146.984 1.00 71.25 177 LEU A O 1
ATOM 1394 N N . THR A 1 178 ? 33.409 -36.666 -145.891 1.00 68.25 178 THR A N 1
ATOM 1395 C CA . THR A 1 178 ? 32.283 -37.049 -146.758 1.00 68.25 178 THR A CA 1
ATOM 1396 C C . THR A 1 178 ? 31.210 -35.960 -146.741 1.00 68.25 178 THR A C 1
ATOM 1398 O O . THR A 1 178 ? 31.035 -35.275 -145.735 1.00 68.25 178 THR A O 1
ATOM 1401 N N . THR A 1 179 ? 30.474 -35.798 -147.845 1.00 72.25 179 THR A N 1
ATOM 1402 C CA . THR A 1 179 ? 29.370 -34.825 -147.986 1.00 72.25 179 THR A CA 1
ATOM 1403 C C . THR A 1 179 ? 28.215 -35.047 -147.010 1.00 72.25 179 THR A C 1
ATOM 1405 O O . THR A 1 179 ? 27.438 -34.127 -146.783 1.00 72.25 179 THR A O 1
ATOM 1408 N N . ASP A 1 180 ? 28.151 -36.224 -146.384 1.00 68.44 180 ASP A N 1
ATOM 1409 C CA . ASP A 1 180 ? 27.115 -36.606 -145.418 1.00 68.44 180 ASP A CA 1
ATOM 1410 C C . ASP A 1 180 ? 27.399 -36.104 -143.987 1.00 68.44 180 ASP A C 1
ATOM 1412 O O . ASP A 1 180 ? 26.731 -36.497 -143.034 1.00 68.44 180 ASP A O 1
ATOM 1416 N N . GLY A 1 181 ? 28.373 -35.201 -143.824 1.00 70.88 181 GLY A N 1
ATOM 1417 C CA . GLY A 1 181 ? 28.488 -34.358 -142.629 1.00 70.88 181 GLY A CA 1
ATOM 1418 C C . GLY A 1 181 ? 29.445 -34.848 -141.542 1.00 70.88 181 GLY A C 1
ATOM 1419 O O . GLY A 1 181 ? 29.475 -34.262 -140.462 1.00 70.88 181 GLY A O 1
ATOM 1420 N N . TYR A 1 182 ? 30.266 -35.866 -141.806 1.00 74.62 182 TYR A N 1
ATOM 1421 C CA . TYR A 1 182 ? 31.331 -36.256 -140.879 1.00 74.62 182 TYR A CA 1
ATOM 1422 C C . TYR A 1 182 ? 32.605 -35.431 -141.125 1.00 74.62 182 TYR A C 1
ATOM 1424 O O . TYR A 1 182 ? 33.248 -35.517 -142.178 1.00 74.62 182 TYR A O 1
ATOM 1432 N N . VAL A 1 183 ? 32.970 -34.630 -140.121 1.00 72.31 183 VAL A N 1
ATOM 1433 C CA . VAL A 1 183 ? 34.187 -33.808 -140.075 1.00 72.31 183 VAL A CA 1
ATOM 1434 C C . VAL A 1 183 ? 35.076 -34.322 -138.951 1.00 72.31 183 VAL A C 1
ATOM 1436 O O . VAL A 1 183 ? 34.598 -34.564 -137.843 1.00 72.31 183 VAL A O 1
ATOM 1439 N N . VAL A 1 184 ? 36.370 -34.465 -139.231 1.00 70.19 184 VAL A N 1
ATOM 1440 C CA . VAL A 1 184 ? 37.379 -34.752 -138.206 1.00 70.19 184 VAL A CA 1
ATOM 1441 C C . VAL A 1 184 ? 38.190 -33.485 -137.948 1.00 70.19 184 VAL A C 1
ATOM 1443 O O . VAL A 1 184 ? 38.696 -32.850 -138.876 1.00 70.19 184 VAL A O 1
ATOM 1446 N N . THR A 1 185 ? 38.290 -33.128 -136.672 1.00 73.31 185 THR A N 1
ATOM 1447 C CA . THR A 1 185 ? 39.151 -32.079 -136.106 1.00 73.31 185 THR A CA 1
ATOM 1448 C C . THR A 1 185 ? 40.163 -32.743 -135.163 1.00 73.31 185 THR A C 1
ATOM 1450 O O . THR A 1 185 ? 39.926 -33.878 -134.748 1.00 73.31 185 THR A O 1
ATOM 1453 N N . ASN A 1 186 ? 41.290 -32.074 -134.873 1.00 58.19 186 ASN A N 1
ATOM 1454 C CA . ASN A 1 186 ? 42.254 -32.524 -133.851 1.00 58.19 186 ASN A CA 1
ATOM 1455 C C . ASN A 1 186 ? 41.583 -32.654 -132.478 1.00 58.19 186 ASN A C 1
ATOM 1457 O O . ASN A 1 186 ? 40.755 -31.762 -132.169 1.00 58.19 186 ASN A O 1
#